Protein AF-A0A9N8DSN4-F1 (afdb_monomer_lite)

Foldseek 3Di:
DVVVVVVVLVVVVVVLVCLLCCVDDPSNVSNNPDDDDSVVSVVVVVVCVVPDDLQCVPDPCSCVDPSQVVDDPVSRPDDPDPPVPPPDPPDPFLAAPLQAGLCLVVVDPCVLAADPDVVVLVLQLVQKDFDPPQDWDQAQAQRHTARIARPSNRGGWFSAFDCVTAPSHDTRSVLRRHLLNQSQGLNNCVRRVHDSVPHDHDDPVSSVRSNVSSVVSVVVVVVVVVVVVVPDDDDDDDDDDDDDDDDDDDDDD

Secondary structure (DSSP, 8-state):
-HHHHHHHHHHHHHHHHHHHTT-STT-GGG--SSPPPHHHHHHHHHHHHHH--GGG--STTGGGSHHHHTS-GGGS-----------S-S----B-TT--BHHHHHHS-GGGT--SSHHHHHHHHHTEEEPGGG--EE-TTT-SEESEEETTTTEE--SS--TTSTTSSS-HHHHHH-GGGTTTSGGGHHHH---GGG--PPPHHHHHHHHHHHHHHHHHHHHHHHHHTTS------------------PPP-

Radius of gyration: 28.46 Å; chains: 1; bounding box: 72×43×96 Å

Structure (mmCIF, N/CA/C/O backbone):
data_AF-A0A9N8DSN4-F1
#
_entry.id   AF-A0A9N8DSN4-F1
#
loop_
_atom_site.group_PDB
_atom_site.id
_atom_site.type_symbol
_atom_site.label_atom_id
_atom_site.label_alt_id
_atom_site.label_comp_id
_atom_site.label_asym_id
_atom_site.label_entity_id
_atom_site.label_seq_id
_atom_site.pdbx_PDB_ins_code
_atom_site.Cartn_x
_atom_site.Cartn_y
_atom_site.Cartn_z
_atom_site.occupancy
_atom_site.B_iso_or_equiv
_atom_site.auth_seq_id
_atom_site.auth_comp_id
_atom_site.auth_asym_id
_atom_site.auth_atom_id
_atom_site.pdbx_PDB_model_num
ATOM 1 N N . MET A 1 1 ? 32.589 19.263 -23.259 1.00 60.81 1 MET A N 1
ATOM 2 C CA . MET A 1 1 ? 31.923 18.108 -22.601 1.00 60.81 1 MET A CA 1
ATOM 3 C C . MET A 1 1 ? 30.742 17.507 -23.375 1.00 60.81 1 MET A C 1
ATOM 5 O O . MET A 1 1 ? 30.475 16.330 -23.177 1.00 60.81 1 MET A O 1
ATOM 9 N N . LEU A 1 2 ? 30.029 18.244 -24.239 1.00 80.19 2 LEU A N 1
ATOM 10 C CA . LEU A 1 2 ? 28.855 17.706 -24.955 1.00 80.19 2 LEU A CA 1
ATOM 11 C C . LEU A 1 2 ? 29.209 16.704 -26.070 1.00 80.19 2 LEU A C 1
ATOM 13 O O . LEU A 1 2 ? 28.515 15.708 -26.233 1.00 80.19 2 LEU A O 1
ATOM 17 N N . HIS A 1 3 ? 30.324 16.923 -26.773 1.00 86.81 3 HIS A N 1
ATOM 18 C CA . HIS A 1 3 ? 30.756 16.070 -27.885 1.00 86.81 3 HIS A CA 1
ATOM 19 C C . HIS A 1 3 ? 31.060 14.622 -27.456 1.00 86.81 3 HIS A C 1
ATOM 21 O O . HIS A 1 3 ? 30.507 13.683 -28.015 1.00 86.81 3 HIS A O 1
ATOM 27 N N . ALA A 1 4 ? 31.845 14.435 -26.389 1.00 89.88 4 ALA A N 1
ATOM 28 C CA . ALA A 1 4 ? 32.162 13.104 -25.865 1.00 89.88 4 ALA A CA 1
ATOM 29 C C . ALA A 1 4 ? 30.916 12.341 -25.376 1.00 89.88 4 ALA A C 1
ATOM 31 O O . ALA A 1 4 ? 30.809 11.135 -25.574 1.00 89.88 4 ALA A O 1
ATOM 32 N N . LYS A 1 5 ? 29.942 13.045 -24.779 1.00 86.50 5 LYS A N 1
ATOM 33 C CA . LYS A 1 5 ? 28.670 12.441 -24.357 1.00 86.50 5 LYS A CA 1
ATOM 34 C C . LYS A 1 5 ? 27.837 11.982 -25.554 1.00 86.50 5 LYS A C 1
ATOM 36 O O . LYS A 1 5 ? 27.256 10.907 -25.495 1.00 86.50 5 LYS A O 1
ATOM 41 N N . ALA A 1 6 ? 27.797 12.770 -26.629 1.00 88.94 6 ALA A N 1
ATOM 42 C CA . ALA A 1 6 ? 27.115 12.375 -27.858 1.00 88.94 6 ALA A CA 1
ATOM 43 C C . ALA A 1 6 ? 27.750 11.114 -28.464 1.00 88.94 6 ALA A C 1
ATOM 45 O O . ALA A 1 6 ? 27.030 10.166 -28.763 1.00 88.94 6 ALA A O 1
ATOM 46 N N . MET A 1 7 ? 29.085 11.062 -28.539 1.00 92.31 7 MET A N 1
ATOM 47 C CA . MET A 1 7 ? 29.807 9.875 -29.011 1.00 92.31 7 MET A CA 1
ATOM 48 C C . MET A 1 7 ? 29.517 8.636 -28.160 1.00 92.31 7 MET A C 1
ATOM 50 O O . MET A 1 7 ? 29.227 7.578 -28.706 1.00 92.31 7 MET A O 1
ATOM 54 N N . ALA A 1 8 ? 29.518 8.769 -26.831 1.00 92.94 8 ALA A N 1
ATOM 55 C CA . ALA A 1 8 ? 29.215 7.657 -25.933 1.00 92.94 8 ALA A CA 1
ATOM 56 C C . ALA A 1 8 ? 27.799 7.093 -26.142 1.00 92.94 8 ALA A C 1
ATOM 58 O O . ALA A 1 8 ? 27.610 5.882 -26.089 1.00 92.94 8 ALA A O 1
ATOM 59 N N . VAL A 1 9 ? 26.806 7.952 -26.403 1.00 92.44 9 VAL A N 1
ATOM 60 C CA . VAL A 1 9 ? 25.422 7.515 -26.659 1.00 92.44 9 VAL A CA 1
ATOM 61 C C . VAL A 1 9 ? 25.304 6.765 -27.988 1.00 92.44 9 VAL A C 1
ATOM 63 O O . VAL A 1 9 ? 24.556 5.794 -28.055 1.00 92.44 9 VAL A O 1
ATOM 66 N N . VAL A 1 10 ? 26.038 7.188 -29.022 1.00 93.94 10 VAL A N 1
ATOM 67 C CA . VAL A 1 10 ? 26.072 6.488 -30.318 1.00 93.94 10 VAL A CA 1
ATOM 68 C C . VAL A 1 10 ? 26.711 5.109 -30.159 1.00 93.94 10 VAL A C 1
ATOM 70 O O . VAL A 1 10 ? 26.071 4.113 -30.473 1.00 93.94 10 VAL A O 1
ATOM 73 N N . VAL A 1 11 ? 27.897 5.035 -29.547 1.00 95.06 11 VAL A N 1
ATOM 74 C CA . VAL A 1 11 ? 28.593 3.758 -29.300 1.00 95.06 11 VAL A CA 1
ATOM 75 C C . VAL A 1 11 ? 27.746 2.811 -28.442 1.00 95.06 11 VAL A C 1
ATOM 77 O O . VAL A 1 11 ? 27.685 1.615 -28.706 1.00 95.06 11 VAL A O 1
ATOM 80 N N . ALA A 1 12 ? 27.045 3.330 -27.430 1.00 93.31 12 ALA A N 1
ATOM 81 C CA . ALA A 1 12 ? 26.150 2.518 -26.609 1.00 93.31 12 ALA A CA 1
ATOM 82 C C . ALA A 1 12 ? 24.974 1.930 -27.409 1.00 93.31 12 ALA A C 1
ATOM 84 O O . ALA A 1 12 ? 24.510 0.836 -27.087 1.00 93.31 12 ALA A O 1
ATOM 85 N N . TYR A 1 13 ? 24.489 2.637 -28.434 1.00 94.56 13 TYR A N 1
ATOM 86 C CA . TYR A 1 13 ? 23.444 2.119 -29.313 1.00 94.56 13 TYR A CA 1
ATOM 87 C C . TYR A 1 13 ? 23.968 1.021 -30.243 1.00 94.56 13 TYR A C 1
ATOM 89 O O . TYR A 1 13 ? 23.287 0.014 -30.419 1.00 94.56 13 TYR A O 1
ATOM 97 N N . ASP A 1 14 ? 25.186 1.167 -30.765 1.00 92.75 14 ASP A N 1
ATOM 98 C CA . ASP A 1 14 ? 25.812 0.137 -31.601 1.00 92.75 14 ASP A CA 1
ATOM 99 C C . ASP A 1 14 ? 26.021 -1.164 -30.808 1.00 92.75 14 ASP A C 1
ATOM 101 O O . ASP A 1 14 ? 25.593 -2.232 -31.245 1.00 92.75 14 ASP A O 1
ATOM 105 N N . ILE A 1 15 ? 26.533 -1.069 -29.572 1.00 90.06 15 ILE A N 1
ATOM 106 C CA . ILE A 1 15 ? 26.652 -2.220 -28.653 1.00 90.06 15 ILE A CA 1
ATOM 107 C C . ILE A 1 15 ? 25.279 -2.856 -28.383 1.00 90.06 15 ILE A C 1
ATOM 109 O O . ILE A 1 15 ? 25.150 -4.079 -28.310 1.00 90.06 15 ILE A O 1
ATOM 113 N N . TYR A 1 16 ? 24.232 -2.039 -28.230 1.00 90.19 16 TYR A N 1
ATOM 114 C CA . TYR A 1 16 ? 22.867 -2.530 -28.044 1.00 90.19 16 TYR A CA 1
ATOM 115 C C . TYR A 1 16 ? 22.371 -3.332 -29.257 1.00 90.19 16 TYR A C 1
ATOM 117 O O . TYR A 1 16 ? 21.747 -4.378 -29.068 1.00 90.19 16 TYR A O 1
ATOM 125 N N . LEU A 1 17 ? 22.654 -2.887 -30.484 1.00 90.25 17 LEU A N 1
ATOM 126 C CA . LEU A 1 17 ? 22.291 -3.624 -31.696 1.00 90.25 17 LEU A CA 1
ATOM 127 C C . LEU A 1 17 ? 23.035 -4.959 -31.783 1.00 90.25 17 LEU A C 1
ATOM 129 O O . LEU A 1 17 ? 22.395 -5.992 -31.980 1.00 90.25 17 LEU A O 1
ATOM 133 N N . GLU A 1 18 ? 24.344 -4.967 -31.529 1.00 87.44 18 GLU A N 1
ATOM 134 C CA . GLU A 1 18 ? 25.141 -6.202 -31.499 1.00 87.44 18 GLU A CA 1
ATOM 135 C C . GLU A 1 18 ? 24.620 -7.203 -30.453 1.00 87.44 18 GLU A C 1
ATOM 137 O O . GLU A 1 18 ? 24.591 -8.417 -30.692 1.00 87.44 18 GLU A O 1
ATOM 142 N N . ALA A 1 19 ? 24.165 -6.702 -29.298 1.00 85.00 19 ALA A N 1
ATOM 143 C CA . ALA A 1 19 ? 23.554 -7.527 -28.260 1.00 85.00 19 ALA A CA 1
ATOM 144 C C . ALA A 1 19 ? 22.218 -8.124 -28.728 1.00 85.00 19 ALA A C 1
ATOM 146 O O . ALA A 1 19 ? 21.963 -9.308 -28.507 1.00 85.00 19 ALA A O 1
ATOM 147 N N . CYS A 1 20 ? 21.387 -7.336 -29.422 1.00 84.69 20 CYS A N 1
ATOM 148 C CA . CYS A 1 20 ? 20.112 -7.803 -29.974 1.00 84.69 20 CYS A CA 1
ATOM 149 C C . CYS A 1 20 ? 20.299 -8.892 -31.037 1.00 84.69 20 CYS A C 1
ATOM 151 O O . CYS A 1 20 ? 19.468 -9.795 -31.137 1.00 84.69 20 CYS A O 1
ATOM 153 N N . GLU A 1 21 ? 21.387 -8.823 -31.804 1.00 82.25 21 GLU A N 1
ATOM 154 C CA . GLU A 1 21 ? 21.755 -9.818 -32.815 1.00 82.25 21 GLU A CA 1
ATOM 155 C C . GLU A 1 21 ? 22.273 -11.132 -32.204 1.00 82.25 21 GLU A C 1
ATOM 157 O O . GLU A 1 21 ? 22.380 -12.138 -32.906 1.00 82.25 21 GLU A O 1
ATOM 162 N N . GLY A 1 22 ? 22.568 -11.152 -30.897 1.00 71.81 22 GLY A N 1
ATOM 163 C CA . GLY A 1 22 ? 23.076 -12.330 -30.189 1.00 71.81 22 GLY A CA 1
ATOM 164 C C . GLY A 1 22 ? 24.546 -12.641 -30.484 1.00 71.81 22 GLY A C 1
ATOM 165 O O . GLY A 1 22 ? 24.991 -13.764 -30.257 1.00 71.81 22 GLY A O 1
ATOM 166 N N . LYS A 1 23 ? 25.305 -11.665 -31.000 1.00 69.19 23 LYS A N 1
ATOM 167 C CA . LYS A 1 23 ? 26.724 -11.830 -31.360 1.00 69.19 23 LYS A CA 1
ATOM 168 C C . LYS A 1 23 ? 27.677 -11.652 -30.171 1.00 69.19 23 LYS A C 1
ATOM 170 O O . LYS A 1 23 ? 28.849 -12.007 -30.275 1.00 69.19 23 LYS A O 1
ATOM 175 N N . LEU A 1 24 ? 27.192 -11.137 -29.037 1.00 70.31 24 LEU A N 1
ATOM 176 C CA . LEU A 1 24 ? 27.993 -10.967 -27.823 1.00 70.31 24 LEU A CA 1
ATOM 177 C C . LEU A 1 24 ? 28.071 -12.254 -26.991 1.00 70.31 24 LEU A C 1
ATOM 179 O O . LEU A 1 24 ? 27.073 -12.780 -26.490 1.00 70.31 24 LEU A O 1
ATOM 183 N N . GLN A 1 25 ? 29.301 -12.729 -26.796 1.00 63.66 25 GLN A N 1
ATOM 184 C CA . GLN A 1 25 ? 29.616 -13.900 -25.984 1.00 63.66 25 GLN A CA 1
ATOM 185 C C . GLN A 1 25 ? 29.188 -13.667 -24.522 1.00 63.66 25 GLN A C 1
ATOM 187 O O . GLN A 1 25 ? 29.612 -12.706 -23.887 1.00 63.66 25 GLN A O 1
ATOM 192 N N . GLY A 1 26 ? 28.323 -14.537 -23.990 1.00 65.31 26 GLY A N 1
ATOM 193 C CA . GLY A 1 26 ? 27.771 -14.417 -22.630 1.00 65.31 26 GLY A CA 1
ATOM 194 C C . GLY A 1 26 ? 26.452 -13.636 -22.513 1.00 65.31 26 GLY A C 1
ATOM 195 O O . GLY A 1 26 ? 25.912 -13.555 -21.415 1.00 65.31 26 GLY A O 1
ATOM 196 N N . LEU A 1 27 ? 25.912 -13.112 -23.622 1.00 63.28 27 LEU A N 1
ATOM 197 C CA . LEU A 1 27 ? 24.624 -12.395 -23.701 1.00 63.28 27 LEU A CA 1
ATOM 198 C C . LEU A 1 27 ? 23.641 -13.068 -24.681 1.00 63.28 27 LEU A C 1
ATOM 200 O O . LEU A 1 27 ? 22.737 -12.421 -25.204 1.00 63.28 27 LEU A O 1
ATOM 204 N N . ALA A 1 28 ? 23.801 -14.372 -24.932 1.00 58.00 28 ALA A N 1
ATOM 205 C CA . ALA A 1 28 ? 22.991 -15.127 -25.897 1.00 58.00 28 ALA A CA 1
ATOM 206 C C . ALA A 1 28 ? 21.472 -15.046 -25.621 1.00 58.00 28 ALA A C 1
ATOM 208 O O . ALA A 1 28 ? 20.675 -15.046 -26.558 1.00 58.00 28 ALA A O 1
ATOM 209 N N . ASP A 1 29 ? 21.085 -14.891 -24.351 1.00 61.31 29 ASP A N 1
ATOM 210 C CA . ASP A 1 29 ? 19.690 -14.768 -23.908 1.00 61.31 29 ASP A CA 1
ATOM 211 C C . ASP A 1 29 ? 19.080 -13.376 -24.181 1.00 61.31 29 ASP A C 1
ATOM 213 O O . ASP A 1 29 ? 17.877 -13.178 -24.029 1.00 61.31 29 ASP A O 1
ATOM 217 N N . CYS A 1 30 ? 19.884 -12.390 -24.598 1.00 60.56 30 CYS A N 1
ATOM 218 C CA . CYS A 1 30 ? 19.440 -11.020 -24.882 1.00 60.56 30 CYS A CA 1
ATOM 219 C C . CYS A 1 30 ? 19.030 -10.795 -26.344 1.00 60.56 30 CYS A C 1
ATOM 221 O O . CYS A 1 30 ? 18.874 -9.647 -26.771 1.00 60.56 30 CYS A O 1
ATOM 223 N N . ARG A 1 31 ? 18.837 -11.871 -27.116 1.00 70.19 31 ARG A N 1
ATOM 224 C CA . ARG A 1 31 ? 18.422 -11.776 -28.516 1.00 70.19 31 ARG A CA 1
ATOM 225 C C . ARG A 1 31 ? 17.019 -11.174 -28.608 1.00 70.19 31 ARG A C 1
ATOM 227 O O . ARG A 1 31 ? 16.034 -11.787 -28.201 1.00 70.19 31 ARG A O 1
ATOM 234 N N . LEU A 1 32 ? 16.919 -9.970 -29.163 1.00 73.50 32 LEU A N 1
ATOM 235 C CA . LEU A 1 32 ? 15.650 -9.271 -29.351 1.00 73.50 32 LEU A CA 1
ATOM 236 C C . LEU A 1 32 ? 15.266 -9.313 -30.828 1.00 73.50 32 LEU A C 1
ATOM 238 O O . LEU A 1 32 ? 15.968 -8.773 -31.675 1.00 73.50 32 LEU A O 1
ATOM 242 N N . ASN A 1 33 ? 14.103 -9.896 -31.134 1.00 71.69 33 ASN A N 1
ATOM 243 C CA . ASN A 1 33 ? 13.613 -10.023 -32.515 1.00 71.69 33 ASN A CA 1
ATOM 244 C C . ASN A 1 33 ? 13.335 -8.666 -33.189 1.00 71.69 33 ASN A C 1
ATOM 246 O O . ASN A 1 33 ? 13.309 -8.578 -34.413 1.00 71.69 33 ASN A O 1
ATOM 250 N N . LYS A 1 34 ? 13.097 -7.609 -32.403 1.00 84.94 34 LYS A N 1
ATOM 251 C CA . LYS A 1 34 ? 12.830 -6.258 -32.905 1.00 84.94 34 LYS A CA 1
ATOM 252 C C . LYS A 1 34 ? 13.565 -5.218 -32.049 1.00 84.94 34 LYS A C 1
ATOM 254 O O . LYS A 1 34 ? 13.021 -4.805 -31.019 1.00 84.94 34 LYS A O 1
ATOM 259 N N . PRO A 1 35 ? 14.785 -4.802 -32.433 1.00 87.38 35 PRO A N 1
ATOM 260 C CA . PRO A 1 35 ? 15.504 -3.755 -31.719 1.00 87.38 35 PRO A CA 1
ATOM 261 C C . PRO A 1 35 ? 14.751 -2.424 -31.807 1.00 87.38 35 PRO A C 1
ATOM 263 O O . PRO A 1 35 ? 14.036 -2.140 -32.773 1.00 87.38 35 PRO A O 1
ATOM 266 N N . VAL A 1 36 ? 14.892 -1.591 -30.778 1.00 90.88 36 VAL A N 1
ATOM 267 C CA . VAL A 1 36 ? 14.282 -0.258 -30.778 1.00 90.88 36 VAL A CA 1
ATOM 268 C C . VAL A 1 36 ? 15.099 0.717 -31.631 1.00 90.88 36 VAL A C 1
ATOM 270 O O . VAL A 1 36 ? 16.319 0.607 -31.734 1.00 90.88 36 VAL A O 1
ATOM 273 N N . SER A 1 37 ? 14.433 1.720 -32.209 1.00 94.19 37 SER A N 1
ATOM 274 C CA . SER A 1 37 ? 15.105 2.820 -32.919 1.00 94.19 37 SER A CA 1
ATOM 275 C C . SER A 1 37 ? 16.018 3.628 -31.988 1.00 94.19 37 SER A C 1
ATOM 277 O O . SER A 1 37 ? 15.701 3.758 -30.802 1.00 94.19 37 SER A O 1
ATOM 279 N N . PHE A 1 38 ? 17.039 4.286 -32.540 1.00 93.88 38 PHE A N 1
ATOM 280 C CA . PHE A 1 38 ? 17.962 5.160 -31.804 1.00 93.88 38 PHE A CA 1
ATOM 281 C C . PHE A 1 38 ? 17.263 6.185 -30.892 1.00 93.88 38 PHE A C 1
ATOM 283 O O . PHE A 1 38 ? 17.621 6.330 -29.725 1.00 93.88 38 PHE A O 1
ATOM 290 N N . TYR A 1 39 ? 16.216 6.860 -31.378 1.00 93.31 39 TYR A N 1
ATOM 291 C CA . TYR A 1 39 ? 15.477 7.851 -30.584 1.00 93.31 39 TYR A CA 1
ATOM 292 C C . TYR A 1 39 ? 14.814 7.229 -29.350 1.00 93.31 39 TYR A C 1
ATOM 294 O O . TYR A 1 39 ? 14.948 7.741 -28.240 1.00 93.31 39 TYR A O 1
ATOM 302 N N . ARG A 1 40 ? 14.168 6.070 -29.523 1.00 92.88 40 ARG A N 1
ATOM 303 C CA . ARG A 1 40 ? 13.553 5.319 -28.418 1.00 92.88 40 ARG A CA 1
ATOM 304 C C . ARG A 1 40 ? 14.579 4.726 -27.463 1.00 92.88 40 ARG A C 1
ATOM 306 O O . ARG A 1 40 ? 14.334 4.710 -26.260 1.00 92.88 40 ARG A O 1
ATOM 313 N N . PHE A 1 41 ? 15.722 4.272 -27.969 1.00 94.62 41 PHE A N 1
ATOM 314 C CA . PHE A 1 41 ? 16.845 3.868 -27.129 1.00 94.62 41 PHE A CA 1
ATOM 315 C C . PHE A 1 41 ? 17.308 5.033 -26.251 1.00 94.62 41 PHE A C 1
ATOM 317 O O . PHE A 1 41 ? 17.394 4.891 -25.034 1.00 94.62 41 PHE A O 1
ATOM 324 N N . ARG A 1 42 ? 17.519 6.210 -26.849 1.00 94.25 42 ARG A N 1
ATOM 325 C CA . ARG A 1 42 ? 17.968 7.409 -26.138 1.00 94.25 42 ARG A CA 1
ATOM 326 C C . ARG A 1 42 ? 16.977 7.863 -25.065 1.00 94.25 42 ARG A C 1
ATOM 328 O O . ARG A 1 42 ? 17.410 8.221 -23.975 1.00 94.25 42 ARG A O 1
ATOM 335 N N . GLU A 1 43 ? 15.674 7.837 -25.339 1.00 93.19 43 GLU A N 1
ATOM 336 C CA . GLU A 1 43 ? 14.640 8.147 -24.337 1.00 93.19 43 GLU A CA 1
ATOM 337 C C . GLU A 1 43 ? 14.676 7.171 -23.154 1.00 93.19 43 GLU A C 1
ATOM 339 O O . GLU A 1 43 ? 14.676 7.594 -21.996 1.00 93.19 43 GLU A O 1
ATOM 344 N N . LYS A 1 44 ? 14.753 5.863 -23.435 1.00 91.69 44 LYS A N 1
ATOM 345 C CA . LYS A 1 44 ? 14.852 4.827 -22.397 1.00 91.69 44 LYS A CA 1
ATOM 346 C C . LYS A 1 44 ? 16.127 4.976 -21.571 1.00 91.69 44 LYS A C 1
ATOM 348 O O . LYS A 1 44 ? 16.064 4.913 -20.347 1.00 91.69 44 LYS A O 1
ATOM 353 N N . LEU A 1 45 ? 17.256 5.234 -22.231 1.00 90.88 45 LEU A N 1
ATOM 354 C CA . LEU A 1 45 ? 18.536 5.487 -21.580 1.00 90.88 45 LEU A CA 1
ATOM 355 C C . LEU A 1 45 ? 18.462 6.728 -20.683 1.00 90.88 45 LEU A C 1
ATOM 357 O O . LEU A 1 45 ? 18.904 6.678 -19.542 1.00 90.88 45 LEU A O 1
ATOM 361 N N . ALA A 1 46 ? 17.859 7.822 -21.157 1.00 91.12 46 ALA A N 1
ATOM 362 C CA . ALA A 1 46 ? 17.690 9.035 -20.362 1.00 91.12 46 ALA A CA 1
ATOM 363 C C . ALA A 1 46 ? 16.848 8.778 -19.105 1.00 91.12 46 ALA A C 1
ATOM 365 O O . ALA A 1 46 ? 17.249 9.176 -18.012 1.00 91.12 46 ALA A O 1
ATOM 366 N N . LYS A 1 47 ? 15.728 8.053 -19.238 1.00 91.44 47 LYS A N 1
ATOM 367 C CA . LYS A 1 47 ? 14.903 7.646 -18.093 1.00 91.44 47 LYS A CA 1
ATOM 368 C C . LYS A 1 47 ? 15.704 6.797 -17.103 1.00 91.44 47 LYS A C 1
ATOM 370 O O . LYS A 1 47 ? 15.724 7.103 -15.914 1.00 91.44 47 LYS A O 1
ATOM 375 N N . GLN A 1 48 ? 16.424 5.791 -17.600 1.00 89.44 48 GLN A N 1
ATOM 376 C CA . GLN A 1 48 ? 17.274 4.944 -16.768 1.00 89.44 48 GLN A CA 1
ATOM 377 C C . GLN A 1 48 ? 18.340 5.766 -16.036 1.00 89.44 48 GLN A C 1
ATOM 379 O O . GLN A 1 48 ? 18.542 5.555 -14.850 1.00 89.44 48 GLN A O 1
ATOM 384 N N . MET A 1 49 ? 18.990 6.725 -16.697 1.00 88.12 49 MET A N 1
ATOM 385 C CA . MET A 1 49 ? 20.015 7.570 -16.074 1.00 88.12 49 MET A CA 1
ATOM 386 C C . MET A 1 49 ? 19.464 8.512 -14.993 1.00 88.12 49 MET A C 1
ATOM 388 O O . MET A 1 49 ? 20.212 8.868 -14.087 1.00 88.12 49 MET A O 1
ATOM 392 N N . LEU A 1 50 ? 18.192 8.914 -15.074 1.00 89.69 50 LEU A N 1
ATOM 393 C CA . LEU A 1 50 ? 17.534 9.729 -14.043 1.00 89.69 50 LEU A CA 1
ATOM 394 C C . LEU A 1 50 ? 17.137 8.902 -12.814 1.00 89.69 50 LEU A C 1
ATOM 396 O O . LEU A 1 50 ? 17.220 9.387 -11.690 1.00 89.69 50 LEU A O 1
ATOM 400 N N . GLU A 1 51 ? 16.707 7.660 -13.029 1.00 87.56 51 GLU A N 1
ATOM 401 C CA . GLU A 1 51 ? 16.261 6.753 -11.964 1.00 87.56 51 GLU A CA 1
ATOM 402 C C . GLU A 1 51 ? 17.413 5.944 -11.345 1.00 87.56 51 GLU A C 1
ATOM 404 O O . GLU A 1 51 ? 17.281 5.377 -10.257 1.00 87.56 51 GLU A O 1
ATOM 409 N N . TYR A 1 52 ? 18.544 5.845 -12.044 1.00 89.44 52 TYR A N 1
ATOM 410 C CA . TYR A 1 52 ? 19.661 5.008 -11.642 1.00 89.44 52 TYR A CA 1
ATOM 411 C C . TYR A 1 52 ? 20.387 5.570 -10.416 1.00 89.44 52 TYR A C 1
ATOM 413 O O . TYR A 1 52 ? 20.909 6.682 -10.420 1.00 89.44 52 TYR A O 1
ATOM 421 N N . ALA A 1 53 ? 20.495 4.735 -9.382 1.00 87.62 53 ALA A N 1
ATOM 422 C CA . ALA A 1 53 ? 21.349 4.977 -8.230 1.00 87.62 53 ALA A CA 1
ATOM 423 C C . ALA A 1 53 ? 22.218 3.732 -7.955 1.00 87.62 53 ALA A C 1
ATOM 425 O O . ALA A 1 53 ? 21.662 2.678 -7.617 1.00 87.62 53 ALA A O 1
ATOM 426 N N . PRO A 1 54 ? 23.564 3.844 -7.997 1.00 85.94 54 PRO A N 1
ATOM 427 C CA . PRO A 1 54 ? 24.480 2.720 -7.756 1.00 85.94 54 PRO A CA 1
ATOM 428 C C . PRO A 1 54 ? 24.271 2.026 -6.404 1.00 85.94 54 PRO A C 1
ATOM 430 O O . PRO A 1 54 ? 24.510 0.832 -6.254 1.00 85.94 54 PRO A O 1
ATOM 433 N N . ARG A 1 55 ? 23.742 2.759 -5.414 1.00 82.88 55 ARG A N 1
ATOM 434 C CA . ARG A 1 55 ? 23.418 2.255 -4.067 1.00 82.88 55 ARG A CA 1
ATOM 435 C C . ARG A 1 55 ? 22.409 1.102 -4.062 1.00 82.88 55 ARG A C 1
ATOM 437 O O . ARG A 1 55 ? 22.260 0.427 -3.043 1.00 82.88 55 ARG A O 1
ATOM 444 N N . HIS A 1 56 ? 21.663 0.920 -5.150 1.00 83.38 56 HIS A N 1
ATOM 445 C CA . HIS A 1 56 ? 20.716 -0.181 -5.306 1.00 83.38 56 HIS A CA 1
ATOM 446 C C . HIS A 1 56 ? 21.357 -1.452 -5.879 1.00 83.38 56 HIS A C 1
ATOM 448 O O . HIS A 1 56 ? 20.696 -2.486 -5.876 1.00 83.38 56 HIS A O 1
ATOM 454 N N . CYS A 1 57 ? 22.620 -1.383 -6.315 1.00 79.94 57 CYS A N 1
ATOM 455 C CA . CYS A 1 57 ? 23.428 -2.493 -6.820 1.00 79.94 57 CYS A CA 1
ATOM 456 C C . CYS A 1 57 ? 22.777 -3.296 -7.965 1.00 79.94 57 CYS A C 1
ATOM 458 O O . CYS A 1 57 ? 22.961 -4.507 -8.049 1.00 79.94 57 CYS A O 1
ATOM 460 N N . ARG A 1 58 ? 21.947 -2.678 -8.810 1.00 80.56 58 ARG A N 1
ATOM 461 C CA . ARG A 1 58 ? 21.105 -3.416 -9.772 1.00 80.56 58 ARG A CA 1
ATOM 462 C C . ARG A 1 58 ? 21.881 -3.926 -10.987 1.00 80.56 58 ARG A C 1
ATOM 464 O O . ARG A 1 58 ? 21.451 -4.906 -11.587 1.00 80.56 58 ARG A O 1
ATOM 471 N N . TYR A 1 59 ? 22.991 -3.283 -11.336 1.00 81.69 59 TYR A N 1
ATOM 472 C CA . TYR A 1 59 ? 23.815 -3.634 -12.487 1.00 81.69 59 TYR A CA 1
ATOM 473 C C . TYR A 1 59 ? 25.196 -4.136 -12.053 1.00 81.69 59 TYR A C 1
ATOM 475 O O . TYR A 1 59 ? 25.653 -3.912 -10.930 1.00 81.69 59 TYR A O 1
ATOM 483 N N . LEU A 1 60 ? 25.853 -4.874 -12.948 1.00 80.31 60 LEU A N 1
ATOM 484 C CA . LEU A 1 60 ? 27.183 -5.422 -12.700 1.00 80.31 60 LEU A CA 1
ATOM 485 C C . LEU A 1 60 ? 28.198 -4.291 -12.499 1.00 80.31 60 LEU A C 1
ATOM 487 O O . LEU A 1 60 ? 28.314 -3.399 -13.337 1.00 80.31 60 LEU A O 1
ATOM 491 N N . GLY A 1 61 ? 28.969 -4.363 -11.413 1.00 83.38 61 GLY A N 1
ATOM 492 C CA . GLY A 1 61 ? 29.994 -3.373 -11.089 1.00 83.38 61 GLY A CA 1
ATOM 493 C C . GLY A 1 61 ? 29.502 -2.232 -10.197 1.00 83.38 61 GLY A C 1
ATOM 494 O O . GLY A 1 61 ? 30.337 -1.523 -9.625 1.00 83.38 61 GLY A O 1
ATOM 495 N N . ASP A 1 62 ? 28.190 -2.099 -9.978 1.00 87.81 62 ASP A N 1
ATOM 496 C CA . ASP A 1 62 ? 27.610 -1.133 -9.036 1.00 87.81 62 ASP A CA 1
ATOM 497 C C . ASP A 1 62 ? 28.162 -1.332 -7.616 1.00 87.81 62 ASP A C 1
ATOM 499 O O . ASP A 1 62 ? 28.361 -0.368 -6.868 1.00 87.81 62 ASP A O 1
ATOM 503 N N . GLU A 1 63 ? 28.474 -2.581 -7.242 1.00 82.31 63 GLU A N 1
ATOM 504 C CA . GLU A 1 63 ? 29.049 -2.915 -5.938 1.00 82.31 63 GLU A CA 1
ATOM 505 C C . GLU A 1 63 ? 30.440 -2.305 -5.716 1.00 82.31 63 GLU A C 1
ATOM 507 O O . GLU A 1 63 ? 30.866 -2.124 -4.570 1.00 82.31 63 GLU A O 1
ATOM 512 N N . LYS A 1 64 ? 31.134 -1.961 -6.807 1.00 86.19 64 LYS A N 1
ATOM 513 C CA . LYS A 1 64 ? 32.471 -1.357 -6.800 1.00 86.19 64 LYS A CA 1
ATOM 514 C C . LYS A 1 64 ? 32.425 0.166 -6.910 1.00 86.19 64 LYS A C 1
ATOM 516 O O . LYS A 1 64 ? 33.445 0.817 -6.693 1.00 86.19 64 LYS A O 1
ATOM 521 N N . MET A 1 65 ? 31.265 0.758 -7.203 1.00 89.06 65 MET A N 1
ATOM 522 C CA . MET A 1 65 ? 31.141 2.210 -7.319 1.00 89.06 65 MET A CA 1
ATOM 523 C C . MET A 1 65 ? 31.342 2.907 -5.971 1.00 89.06 65 MET A C 1
ATOM 525 O O . MET A 1 65 ? 30.979 2.394 -4.908 1.00 89.06 65 MET A O 1
ATOM 529 N N . ARG A 1 66 ? 31.915 4.117 -6.006 1.00 87.94 66 ARG A N 1
ATOM 530 C CA . ARG A 1 66 ? 32.233 4.906 -4.803 1.00 87.94 66 ARG A CA 1
ATOM 531 C C . ARG A 1 66 ? 31.002 5.191 -3.940 1.00 87.94 66 ARG A C 1
ATOM 533 O O . ARG A 1 66 ? 31.080 5.113 -2.716 1.00 87.94 66 ARG A O 1
ATOM 540 N N . ASP A 1 67 ? 29.859 5.453 -4.565 1.00 84.19 67 ASP A N 1
ATOM 541 C CA . ASP A 1 67 ? 28.595 5.709 -3.862 1.00 84.19 67 ASP A CA 1
ATOM 542 C C . ASP A 1 67 ? 28.096 4.503 -3.061 1.00 84.19 67 ASP A C 1
ATOM 544 O O . ASP A 1 67 ? 27.416 4.670 -2.049 1.00 84.19 67 ASP A O 1
ATOM 548 N N . THR A 1 68 ? 28.471 3.295 -3.478 1.00 83.62 68 THR A N 1
ATOM 549 C CA . THR A 1 68 ? 28.147 2.043 -2.791 1.00 83.62 68 THR A CA 1
ATOM 550 C C . THR A 1 68 ? 29.211 1.708 -1.747 1.00 83.62 68 THR A C 1
ATOM 552 O O . THR A 1 68 ? 28.894 1.387 -0.599 1.00 83.62 68 THR A O 1
ATOM 555 N N . THR A 1 69 ? 30.492 1.832 -2.104 1.00 84.75 69 THR A N 1
ATOM 556 C CA . THR A 1 69 ? 31.629 1.456 -1.246 1.00 84.75 69 THR A CA 1
ATOM 557 C C . THR A 1 69 ? 31.919 2.446 -0.117 1.00 84.75 69 THR A C 1
ATOM 559 O O . THR A 1 69 ? 32.528 2.055 0.878 1.00 84.75 69 THR A O 1
ATOM 562 N N . SER A 1 70 ? 31.445 3.689 -0.208 1.00 82.94 70 SER A N 1
ATOM 563 C CA . SER A 1 70 ? 31.529 4.679 0.878 1.00 82.94 70 SER A CA 1
ATOM 564 C C . SER A 1 70 ? 30.518 4.440 2.007 1.00 82.94 70 SER A C 1
ATOM 566 O O . SER A 1 70 ? 30.688 4.965 3.105 1.00 82.94 70 SER A O 1
ATOM 568 N N . THR A 1 71 ? 29.488 3.612 1.790 1.00 76.81 71 THR A N 1
ATOM 569 C CA . THR A 1 71 ? 28.517 3.271 2.842 1.00 76.81 71 THR A CA 1
ATOM 570 C C . THR A 1 71 ? 29.045 2.162 3.769 1.00 76.81 71 THR A C 1
ATOM 572 O O . THR A 1 71 ? 29.786 1.278 3.316 1.00 76.81 71 THR A O 1
ATOM 575 N N . PRO A 1 72 ? 28.690 2.148 5.070 1.00 76.88 72 PRO A N 1
ATOM 576 C CA . PRO A 1 72 ? 29.088 1.081 5.992 1.00 76.88 72 PRO A CA 1
ATOM 577 C C . PRO A 1 72 ? 28.606 -0.296 5.521 1.00 76.88 72 PRO A C 1
ATOM 579 O O . PRO A 1 72 ? 27.466 -0.431 5.080 1.00 76.88 72 PRO A O 1
ATOM 582 N N . LYS A 1 73 ? 29.437 -1.340 5.664 1.00 69.75 73 LYS A N 1
ATOM 583 C CA . LYS A 1 73 ? 29.142 -2.702 5.162 1.00 69.75 73 LYS A CA 1
ATOM 584 C C . LYS A 1 73 ? 27.790 -3.259 5.633 1.00 69.75 73 LYS A C 1
ATOM 586 O O . LYS A 1 73 ? 27.133 -3.938 4.855 1.00 69.75 73 LYS A O 1
ATOM 591 N N . ALA A 1 74 ? 27.364 -2.937 6.856 1.00 66.88 74 ALA A N 1
ATOM 592 C CA . ALA A 1 74 ? 26.075 -3.359 7.414 1.00 66.88 74 ALA A CA 1
ATOM 593 C C . ALA A 1 74 ? 24.855 -2.716 6.722 1.00 66.88 74 ALA A C 1
ATOM 595 O O . ALA A 1 74 ? 23.771 -3.283 6.741 1.00 66.88 74 ALA A O 1
ATOM 596 N N . LYS A 1 75 ? 25.032 -1.543 6.098 1.00 64.62 75 LYS A N 1
ATOM 597 C CA . LYS A 1 75 ? 23.978 -0.796 5.389 1.00 64.62 75 LYS A CA 1
ATOM 598 C C . LYS A 1 75 ? 24.040 -0.968 3.867 1.00 64.62 75 LYS A C 1
ATOM 600 O O . LYS A 1 75 ? 23.175 -0.454 3.161 1.00 64.62 75 LYS A O 1
ATOM 605 N N . ARG A 1 76 ? 25.043 -1.685 3.343 1.00 69.88 76 ARG A N 1
ATOM 606 C CA . ARG A 1 76 ? 25.127 -2.016 1.916 1.00 69.88 76 ARG A CA 1
ATOM 607 C C . ARG A 1 76 ? 24.053 -3.045 1.590 1.00 69.88 76 ARG A C 1
ATOM 609 O O . ARG A 1 76 ? 24.115 -4.174 2.077 1.00 69.88 76 ARG A O 1
ATOM 616 N N . LYS A 1 77 ? 23.096 -2.683 0.733 1.00 62.47 77 LYS A N 1
ATOM 617 C CA . LYS A 1 77 ? 22.210 -3.667 0.104 1.00 62.47 77 LYS A CA 1
ATOM 618 C C . LYS A 1 77 ? 23.095 -4.583 -0.745 1.00 62.47 77 LYS A C 1
ATOM 620 O O . LYS A 1 77 ? 23.663 -4.147 -1.743 1.00 62.47 77 LYS A O 1
ATOM 625 N N . ARG A 1 78 ? 23.291 -5.829 -0.304 1.00 57.19 78 ARG A N 1
ATOM 626 C CA . ARG A 1 78 ? 23.979 -6.843 -1.107 1.00 57.19 78 ARG A CA 1
ATOM 627 C C . ARG A 1 78 ? 23.068 -7.172 -2.279 1.00 57.19 78 ARG A C 1
ATOM 629 O O . ARG A 1 78 ? 22.031 -7.799 -2.068 1.00 57.19 78 ARG A O 1
ATOM 636 N N . SER A 1 79 ? 23.450 -6.783 -3.489 1.00 49.41 79 SER A N 1
ATOM 637 C CA . SER A 1 79 ? 22.883 -7.464 -4.643 1.00 49.41 79 SER A CA 1
ATOM 638 C C . SER A 1 79 ? 23.362 -8.895 -4.631 1.00 49.41 79 SER A C 1
ATOM 640 O O . SER A 1 79 ? 24.557 -9.177 -4.539 1.00 49.41 79 SER A O 1
ATOM 642 N N . ARG A 1 80 ? 22.393 -9.802 -4.673 1.00 47.84 80 ARG A N 1
ATOM 643 C CA . ARG A 1 80 ? 22.630 -11.183 -5.054 1.00 47.84 80 ARG A CA 1
ATOM 644 C C . ARG A 1 80 ? 23.075 -11.107 -6.512 1.00 47.84 80 ARG A C 1
ATOM 646 O O . ARG A 1 80 ? 22.248 -10.921 -7.396 1.00 47.84 80 ARG A O 1
ATOM 653 N N . SER A 1 81 ? 24.376 -11.210 -6.761 1.00 42.69 81 SER A N 1
ATOM 654 C CA . SER A 1 81 ? 24.834 -11.758 -8.034 1.00 42.69 81 SER A CA 1
ATOM 655 C C . SER A 1 81 ? 24.125 -13.106 -8.252 1.00 42.69 81 SER A C 1
ATOM 657 O O . SER A 1 81 ? 23.737 -13.746 -7.263 1.00 42.69 81 SER A O 1
ATOM 659 N N . PRO A 1 82 ? 23.936 -13.572 -9.500 1.00 38.28 82 PRO A N 1
ATOM 660 C CA . PRO A 1 82 ? 23.453 -14.920 -9.759 1.00 38.28 82 PRO A CA 1
ATOM 661 C C . PRO A 1 82 ? 24.577 -15.900 -9.407 1.00 38.28 82 PRO A C 1
ATOM 663 O O . PRO A 1 82 ? 25.205 -16.519 -10.259 1.00 38.28 82 PRO A O 1
ATOM 666 N N . GLN A 1 83 ? 24.884 -16.017 -8.117 1.00 36.25 83 GLN A N 1
ATOM 667 C CA . GLN A 1 83 ? 25.632 -17.142 -7.621 1.00 36.25 83 GLN A CA 1
ATOM 668 C C . GLN A 1 83 ? 24.673 -18.319 -7.688 1.00 36.25 83 GLN A C 1
ATOM 670 O O . GLN A 1 83 ? 23.647 -18.352 -7.005 1.00 36.25 83 GLN A O 1
ATOM 675 N N . ARG A 1 84 ? 25.028 -19.248 -8.570 1.00 39.03 84 ARG A N 1
ATOM 676 C CA . ARG A 1 84 ? 24.467 -20.579 -8.771 1.00 39.03 84 ARG A CA 1
ATOM 677 C C . ARG A 1 84 ? 24.602 -21.386 -7.470 1.00 39.03 84 ARG A C 1
ATOM 679 O O . ARG A 1 84 ? 25.388 -22.318 -7.374 1.00 39.03 84 ARG A O 1
ATOM 686 N N . ASN A 1 85 ? 23.898 -20.970 -6.422 1.00 31.55 85 ASN A N 1
ATOM 687 C CA . ASN A 1 85 ? 23.815 -21.682 -5.159 1.00 31.55 85 ASN A CA 1
ATOM 688 C C . ASN A 1 85 ? 22.637 -22.643 -5.265 1.00 31.55 85 ASN A C 1
ATOM 690 O O . ASN A 1 85 ? 21.514 -22.310 -4.896 1.00 31.55 85 ASN A O 1
ATOM 694 N N . ASN A 1 86 ? 22.939 -23.848 -5.739 1.00 42.88 86 ASN A N 1
ATOM 695 C CA . ASN A 1 86 ? 22.046 -25.006 -5.800 1.00 42.88 86 ASN A CA 1
ATOM 696 C C . ASN A 1 86 ? 21.561 -25.522 -4.427 1.00 42.88 86 ASN A C 1
ATOM 698 O O . ASN A 1 86 ? 20.967 -26.586 -4.368 1.00 42.88 86 ASN A O 1
ATOM 702 N N . ASN A 1 87 ? 21.756 -24.776 -3.334 1.00 38.91 87 ASN A N 1
ATOM 703 C CA . ASN A 1 87 ? 21.363 -25.176 -1.979 1.00 38.91 87 ASN A CA 1
ATOM 704 C C . ASN A 1 87 ? 20.533 -24.087 -1.276 1.00 38.91 87 ASN A C 1
ATOM 706 O O . ASN A 1 87 ? 20.804 -23.726 -0.131 1.00 38.91 87 ASN A O 1
ATOM 710 N N . ARG A 1 88 ? 19.524 -23.529 -1.953 1.00 38.06 88 ARG A N 1
ATOM 711 C CA . ARG A 1 88 ? 18.378 -22.928 -1.255 1.00 38.06 88 ARG A CA 1
ATOM 712 C C . ARG A 1 88 ? 17.191 -23.878 -1.413 1.00 38.06 88 ARG A C 1
ATOM 714 O O . ARG A 1 88 ? 16.916 -24.247 -2.552 1.00 38.06 88 ARG A O 1
ATOM 721 N N . PRO A 1 89 ? 16.513 -24.280 -0.323 1.00 36.97 89 PRO A N 1
ATOM 722 C CA . PRO A 1 89 ? 15.267 -25.020 -0.452 1.00 36.97 89 PRO A CA 1
ATOM 723 C C . PRO A 1 89 ? 14.301 -24.176 -1.286 1.00 36.97 89 PRO A C 1
ATOM 725 O O . PRO A 1 89 ? 14.228 -22.958 -1.116 1.00 36.97 89 PRO A O 1
ATOM 728 N N . ALA A 1 90 ? 13.630 -24.823 -2.228 1.00 40.00 90 ALA A N 1
ATOM 729 C CA . ALA A 1 90 ? 12.835 -24.215 -3.284 1.00 40.00 90 ALA A CA 1
ATOM 730 C C . ALA A 1 90 ? 11.479 -23.646 -2.809 1.00 40.00 90 ALA A C 1
ATOM 732 O O . ALA A 1 90 ? 10.531 -23.670 -3.580 1.00 40.00 90 ALA A O 1
ATOM 733 N N . ASP A 1 91 ? 11.380 -23.137 -1.575 1.00 39.78 91 ASP A N 1
ATOM 734 C CA . ASP A 1 91 ? 10.078 -22.895 -0.925 1.00 39.78 91 ASP A CA 1
ATOM 735 C C . ASP A 1 91 ? 10.028 -21.649 -0.019 1.00 39.78 91 ASP A C 1
ATOM 737 O O . ASP A 1 91 ? 9.280 -21.581 0.950 1.00 39.78 91 ASP A O 1
ATOM 741 N N . ASP A 1 92 ? 10.836 -20.628 -0.315 1.00 47.56 92 ASP A N 1
ATOM 742 C CA . ASP A 1 92 ? 10.678 -19.313 0.322 1.00 47.56 92 ASP A CA 1
ATOM 743 C C . ASP A 1 92 ? 9.643 -18.519 -0.496 1.00 47.56 92 ASP A C 1
ATOM 745 O O . ASP A 1 92 ? 9.985 -17.642 -1.299 1.00 47.56 92 ASP A O 1
ATOM 749 N N . GLU A 1 93 ? 8.365 -18.892 -0.360 1.00 58.16 93 GLU A N 1
ATOM 750 C CA . GLU A 1 93 ? 7.250 -18.066 -0.822 1.00 58.16 93 GLU A CA 1
ATOM 751 C C . GLU A 1 93 ? 7.470 -16.642 -0.302 1.00 58.16 93 GLU A C 1
ATOM 753 O O . GLU A 1 93 ? 7.672 -16.431 0.896 1.00 58.16 93 GLU A O 1
ATOM 758 N N . LEU A 1 94 ? 7.460 -15.649 -1.195 1.00 69.69 94 LEU A N 1
ATOM 759 C CA . LEU A 1 94 ? 7.528 -14.239 -0.819 1.00 69.69 94 LEU A CA 1
ATOM 760 C C . LEU A 1 94 ? 6.369 -13.940 0.140 1.00 69.69 94 LEU A C 1
ATOM 762 O O . LEU A 1 94 ? 5.228 -13.780 -0.289 1.00 69.69 94 LEU A O 1
ATOM 766 N N . THR A 1 95 ? 6.680 -13.913 1.434 1.00 81.56 95 THR A N 1
ATOM 767 C CA . THR A 1 95 ? 5.709 -13.838 2.526 1.00 81.56 95 THR A CA 1
ATOM 768 C C . THR A 1 95 ? 6.078 -12.680 3.440 1.00 81.56 95 THR A C 1
ATOM 770 O O . THR A 1 95 ? 7.249 -12.477 3.7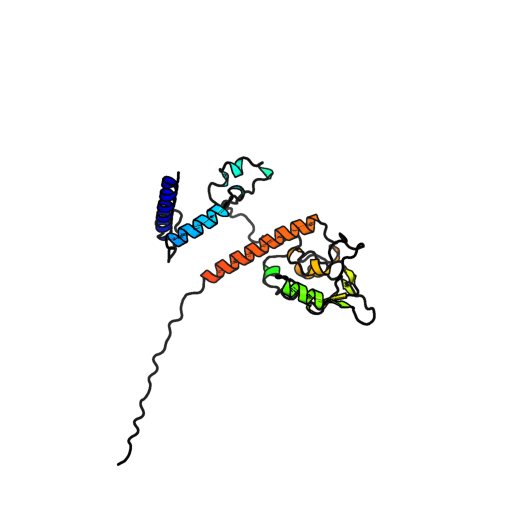74 1.00 81.56 95 THR A O 1
ATOM 773 N N . THR A 1 96 ? 5.093 -11.875 3.830 1.00 82.19 96 THR A N 1
ATOM 774 C CA . THR A 1 96 ? 5.294 -10.822 4.832 1.00 82.19 96 THR A CA 1
ATOM 775 C C . THR A 1 96 ? 5.541 -11.430 6.217 1.00 82.19 96 THR A C 1
ATOM 777 O O . THR A 1 96 ? 5.123 -12.546 6.514 1.00 82.19 96 THR A O 1
ATOM 780 N N . ALA A 1 97 ? 6.140 -10.674 7.136 1.00 80.50 97 ALA A N 1
ATOM 781 C CA . ALA A 1 97 ? 6.241 -11.064 8.544 1.00 80.50 97 ALA A CA 1
ATOM 782 C C . ALA A 1 97 ? 4.856 -11.246 9.195 1.00 80.50 97 ALA A C 1
ATOM 784 O O . ALA A 1 97 ? 4.703 -11.995 10.166 1.00 80.50 97 ALA A O 1
ATOM 785 N N . SER A 1 98 ? 3.825 -10.588 8.649 1.00 77.25 98 SER A N 1
ATOM 786 C CA . SER A 1 98 ? 2.437 -10.814 9.044 1.00 77.25 98 SER A CA 1
ATOM 787 C C . SER A 1 98 ? 1.903 -12.180 8.595 1.00 77.25 98 SER A C 1
ATOM 789 O O . SER A 1 98 ? 1.052 -12.712 9.300 1.00 77.25 98 SER A O 1
ATOM 791 N N . GLY A 1 99 ? 2.479 -12.805 7.562 1.00 80.06 99 GLY A N 1
ATOM 792 C CA . GLY A 1 99 ? 2.114 -14.134 7.052 1.00 80.06 99 GLY A CA 1
ATOM 793 C C . GLY A 1 99 ? 1.366 -14.106 5.716 1.00 80.06 99 GLY A C 1
ATOM 794 O O . GLY A 1 99 ? 0.812 -15.118 5.310 1.00 80.06 99 GLY A O 1
ATOM 795 N N . VAL A 1 100 ? 1.305 -12.956 5.041 1.00 79.56 100 VAL A N 1
ATOM 796 C CA . VAL A 1 100 ? 0.650 -12.811 3.735 1.00 79.56 100 VAL A CA 1
ATOM 797 C C . VAL A 1 100 ? 1.618 -13.273 2.651 1.00 79.56 100 VAL A C 1
ATOM 799 O O . VAL A 1 100 ? 2.630 -12.608 2.421 1.00 79.56 100 VAL A O 1
ATOM 802 N N . SER A 1 101 ? 1.320 -14.400 2.003 1.00 84.62 101 SER A N 1
ATOM 803 C CA . SER A 1 101 ? 2.093 -14.893 0.859 1.00 84.62 101 SER A CA 1
ATOM 804 C C . SER A 1 101 ? 1.655 -14.232 -0.449 1.00 84.62 101 SER A C 1
ATOM 806 O O . SER A 1 101 ? 0.536 -13.724 -0.578 1.00 84.62 101 SER A O 1
ATOM 808 N N . LEU A 1 102 ? 2.547 -14.250 -1.438 1.00 80.00 102 LEU A N 1
ATOM 809 C CA . LEU A 1 102 ? 2.290 -13.732 -2.779 1.00 80.00 102 LEU A CA 1
ATOM 810 C C . LEU A 1 102 ? 1.074 -14.388 -3.449 1.00 80.00 102 LEU A C 1
ATOM 812 O O . LEU A 1 102 ? 0.281 -13.686 -4.077 1.00 80.00 102 LEU A O 1
ATOM 816 N N . ASP A 1 103 ? 0.918 -15.706 -3.305 1.00 76.69 103 ASP A N 1
ATOM 817 C CA . ASP A 1 103 ? -0.227 -16.438 -3.853 1.00 76.69 103 ASP A CA 1
ATOM 818 C C . ASP A 1 103 ? -1.522 -16.026 -3.145 1.00 76.69 103 ASP A C 1
ATOM 820 O O . ASP A 1 103 ? -2.467 -15.586 -3.790 1.00 76.69 103 ASP A O 1
ATOM 824 N N . THR A 1 104 ? -1.523 -15.999 -1.808 1.00 76.81 104 THR A N 1
ATOM 825 C CA . THR A 1 104 ? -2.688 -15.561 -1.018 1.00 76.81 104 THR A CA 1
ATOM 826 C C . THR A 1 104 ? -3.098 -14.123 -1.343 1.00 76.81 104 THR A C 1
ATOM 828 O O . THR A 1 104 ? -4.281 -13.774 -1.310 1.00 76.81 104 THR A O 1
ATOM 831 N N . PHE A 1 105 ? -2.132 -13.256 -1.644 1.00 76.69 105 PHE A N 1
ATOM 832 C CA . PHE A 1 105 ? -2.411 -11.881 -2.036 1.00 76.69 105 PHE A CA 1
ATOM 833 C C . PHE A 1 105 ? -2.936 -11.771 -3.475 1.00 76.69 105 PHE A C 1
ATOM 835 O O . PHE A 1 105 ? -3.824 -10.964 -3.723 1.00 76.69 105 PHE A O 1
ATOM 842 N N . SER A 1 106 ? -2.419 -12.576 -4.406 1.00 73.31 106 SER A N 1
ATOM 843 C CA . SER A 1 106 ? -2.786 -12.513 -5.830 1.00 73.31 106 SER A CA 1
ATOM 844 C C . SER A 1 106 ? -4.090 -13.255 -6.150 1.00 73.31 106 SER A C 1
ATOM 846 O O . SER A 1 106 ? -4.848 -12.816 -7.011 1.00 73.31 106 SER A O 1
ATOM 848 N N . SER A 1 107 ? -4.349 -14.370 -5.463 1.00 64.50 107 SER A N 1
ATOM 849 C CA . SER A 1 107 ? -5.460 -15.294 -5.729 1.00 64.50 107 SER A CA 1
ATOM 850 C C . SER A 1 107 ? -6.758 -14.891 -5.030 1.00 64.50 107 SER A C 1
ATOM 852 O O . SER A 1 107 ? -7.848 -15.155 -5.536 1.00 64.50 107 SER A O 1
ATOM 854 N N . ASN A 1 108 ? -6.673 -14.218 -3.881 1.00 59.44 108 ASN A N 1
ATOM 855 C CA . ASN A 1 108 ? -7.859 -13.640 -3.261 1.00 59.44 108 ASN A CA 1
ATOM 856 C C . ASN A 1 108 ? -8.168 -12.313 -3.947 1.00 59.44 108 ASN A C 1
ATOM 858 O O . ASN A 1 108 ? -7.363 -11.384 -3.938 1.00 59.44 108 ASN A O 1
ATOM 862 N N . ASN A 1 109 ? -9.367 -12.213 -4.510 1.00 56.25 109 ASN A N 1
ATOM 863 C CA . ASN A 1 109 ? -9.897 -10.965 -5.027 1.00 56.25 109 ASN A CA 1
ATOM 864 C C . ASN A 1 109 ? -10.182 -10.029 -3.837 1.00 56.25 109 ASN A C 1
ATOM 866 O O . ASN A 1 109 ? -11.308 -9.908 -3.368 1.00 56.25 109 ASN A O 1
ATOM 870 N N . HIS A 1 110 ? -9.141 -9.391 -3.291 1.00 61.53 110 HIS A N 1
ATOM 871 C CA . HIS A 1 110 ? -9.248 -8.457 -2.161 1.00 61.53 110 HIS A CA 1
ATOM 872 C C . HIS A 1 110 ? -9.957 -7.146 -2.543 1.00 61.53 110 HIS A C 1
ATOM 874 O O . HIS A 1 110 ? -9.978 -6.214 -1.738 1.00 61.53 110 HIS A O 1
ATOM 880 N N . GLY A 1 111 ? -10.518 -7.069 -3.756 1.00 58.81 111 GLY A N 1
ATOM 881 C CA . GLY A 1 111 ? -11.222 -5.914 -4.308 1.00 58.81 111 GLY A CA 1
ATOM 882 C C . GLY A 1 111 ? -12.387 -5.435 -3.445 1.00 58.81 111 GLY A C 1
ATOM 883 O O . GLY A 1 111 ? -12.638 -4.239 -3.405 1.00 58.81 111 GLY A O 1
ATOM 884 N N . ASP A 1 112 ? -13.005 -6.324 -2.663 1.00 67.69 112 ASP A N 1
ATOM 885 C CA . ASP A 1 112 ? -14.118 -5.962 -1.772 1.00 67.69 112 ASP A CA 1
ATOM 886 C C . ASP A 1 112 ? -13.677 -5.161 -0.536 1.00 67.69 112 ASP A C 1
ATOM 888 O O . ASP A 1 112 ? -14.518 -4.641 0.197 1.00 67.69 112 ASP A O 1
ATOM 892 N N . ARG A 1 113 ? -12.369 -5.096 -0.240 1.00 81.56 113 ARG A N 1
ATOM 893 C CA . ARG A 1 113 ? -11.850 -4.353 0.920 1.00 81.56 113 ARG A CA 1
ATOM 894 C C . ARG A 1 113 ? -10.701 -3.406 0.605 1.00 81.56 113 ARG A C 1
ATOM 896 O O . ARG A 1 113 ? -10.581 -2.393 1.278 1.00 81.56 113 ARG A O 1
ATOM 903 N N . LEU A 1 114 ? -9.806 -3.727 -0.327 1.00 83.06 114 LEU A N 1
ATOM 904 C CA . LEU A 1 114 ? -8.613 -2.915 -0.558 1.00 83.06 114 LEU A CA 1
ATOM 905 C C . LEU A 1 114 ? -8.935 -1.793 -1.534 1.00 83.06 114 LEU A C 1
ATOM 907 O O . LEU A 1 114 ? -9.124 -2.016 -2.728 1.00 83.06 114 LEU A O 1
ATOM 911 N N . CYS A 1 115 ? -8.936 -0.569 -1.026 1.00 80.31 115 CYS A N 1
ATOM 912 C CA . CYS A 1 115 ? -9.180 0.601 -1.847 1.00 80.31 115 CYS A CA 1
ATOM 913 C C . CYS A 1 115 ? -7.847 1.065 -2.435 1.00 80.31 115 CYS A C 1
ATOM 915 O O . CYS A 1 115 ? -7.054 1.714 -1.757 1.00 80.31 115 CYS A O 1
ATOM 917 N N . GLY A 1 116 ? -7.571 0.689 -3.686 1.00 75.00 116 GLY A N 1
ATOM 918 C CA . GLY A 1 116 ? -6.360 1.132 -4.383 1.00 75.00 116 GLY A CA 1
ATOM 919 C C . GLY A 1 116 ? -6.364 2.646 -4.612 1.00 75.00 116 GLY A C 1
ATOM 920 O O . GLY A 1 116 ? -5.529 3.372 -4.077 1.00 75.00 116 GLY A O 1
ATOM 921 N N . PHE A 1 117 ? -7.333 3.130 -5.394 1.00 76.12 117 PHE A N 1
ATOM 922 C CA . PHE A 1 117 ? -7.571 4.562 -5.578 1.00 76.12 117 PHE A CA 1
ATOM 923 C C . PHE A 1 117 ? -8.470 5.128 -4.474 1.00 76.12 117 PHE A C 1
ATOM 925 O O . PHE A 1 117 ? -9.187 4.397 -3.789 1.00 76.12 117 PHE A O 1
ATOM 932 N N . ILE A 1 118 ? -8.463 6.456 -4.329 1.00 86.44 118 ILE A N 1
ATOM 933 C CA . ILE A 1 118 ? -9.255 7.131 -3.297 1.00 86.44 118 ILE A CA 1
ATOM 934 C C . ILE A 1 118 ? -10.764 7.025 -3.548 1.00 86.44 118 ILE A C 1
ATOM 936 O O . ILE A 1 118 ? -11.520 6.992 -2.589 1.00 86.44 118 ILE A O 1
ATOM 940 N N . THR A 1 119 ? -11.214 6.924 -4.803 1.00 87.31 119 THR A N 1
ATOM 941 C CA . THR A 1 119 ? -12.649 6.868 -5.131 1.00 87.31 119 THR A CA 1
ATOM 942 C C . THR A 1 119 ? -13.346 5.663 -4.486 1.00 87.31 119 THR A C 1
ATOM 944 O O . THR A 1 119 ? -14.260 5.899 -3.698 1.00 87.31 119 THR A O 1
ATOM 947 N N . PRO A 1 120 ? -12.864 4.411 -4.652 1.00 87.56 120 PRO A N 1
ATOM 948 C CA . PRO A 1 120 ? -13.384 3.282 -3.878 1.00 87.56 120 PRO A CA 1
ATOM 949 C C . PRO A 1 120 ? -13.349 3.511 -2.361 1.00 87.56 120 PRO A C 1
ATOM 951 O O . PRO A 1 120 ? -14.268 3.134 -1.645 1.00 87.56 120 PRO A O 1
ATOM 954 N N . LEU A 1 121 ? -12.301 4.153 -1.831 1.00 90.81 121 LEU A N 1
ATOM 955 C CA . LEU A 1 121 ? -12.213 4.435 -0.393 1.00 90.81 121 LEU A CA 1
ATOM 956 C C . LEU A 1 121 ? -13.333 5.365 0.085 1.00 90.81 121 LEU A C 1
ATOM 958 O O . LEU A 1 121 ? -13.871 5.156 1.173 1.00 90.81 121 LEU A O 1
ATOM 962 N N . LEU A 1 122 ? -13.677 6.377 -0.711 1.00 91.56 122 LEU A N 1
ATOM 963 C CA . LEU A 1 122 ? -14.767 7.303 -0.412 1.00 91.56 122 LEU A CA 1
ATOM 964 C C . LEU A 1 122 ? -16.115 6.580 -0.421 1.00 91.56 122 LEU A C 1
ATOM 966 O O . LEU A 1 122 ? -16.870 6.728 0.535 1.00 91.56 122 LEU A O 1
ATOM 970 N N . GLU A 1 123 ? -16.366 5.715 -1.404 1.00 92.00 123 GLU A N 1
ATOM 971 C CA . GLU A 1 123 ? -17.580 4.885 -1.461 1.00 92.00 123 GLU A CA 1
ATOM 972 C C . GLU A 1 123 ? -17.704 3.983 -0.220 1.00 92.00 123 GLU A C 1
ATOM 974 O O . GLU A 1 123 ? -18.744 3.933 0.445 1.00 92.00 123 GLU A O 1
ATOM 979 N N . HIS A 1 124 ? -16.607 3.333 0.180 1.00 92.62 124 HIS A N 1
ATOM 980 C CA . HIS A 1 124 ? -16.556 2.559 1.419 1.00 92.62 124 HIS A CA 1
ATOM 981 C C . HIS A 1 124 ? -16.821 3.423 2.660 1.00 92.62 124 HIS A C 1
ATOM 983 O O . HIS A 1 124 ? -17.519 2.982 3.579 1.00 92.62 124 HIS A O 1
ATOM 989 N N . TYR A 1 125 ? -16.312 4.654 2.694 1.00 92.06 125 TYR A N 1
ATOM 990 C CA . TYR A 1 125 ? -16.495 5.567 3.821 1.00 92.06 125 TYR A CA 1
ATOM 991 C C . TYR A 1 125 ? -17.936 6.087 3.928 1.00 92.06 125 TYR A C 1
ATOM 993 O O . TYR A 1 125 ? -18.476 6.215 5.035 1.00 92.06 125 TYR A O 1
ATOM 1001 N N . GLU A 1 126 ? -18.566 6.366 2.789 1.00 92.69 126 GLU A N 1
ATOM 1002 C CA . GLU A 1 126 ? -19.962 6.796 2.685 1.00 92.69 126 GLU A CA 1
ATOM 1003 C C . GLU A 1 126 ? -20.924 5.664 3.050 1.00 92.69 126 GLU A C 1
ATOM 1005 O O . GLU A 1 126 ? -21.860 5.888 3.813 1.00 92.69 126 GLU A O 1
ATOM 1010 N N . SER A 1 127 ? -20.618 4.429 2.641 1.00 92.44 127 SER A N 1
ATOM 1011 C CA . SER A 1 127 ? -21.387 3.225 2.996 1.00 92.44 127 SER A CA 1
ATOM 1012 C C . SER A 1 127 ? -21.269 2.801 4.472 1.00 92.44 127 SER A C 1
ATOM 1014 O O . SER A 1 127 ? -21.859 1.804 4.895 1.00 92.44 127 SER A O 1
ATOM 1016 N N . CYS A 1 128 ? -20.464 3.505 5.279 1.00 91.69 128 CYS A N 1
ATOM 1017 C CA . CYS A 1 128 ? -20.320 3.196 6.698 1.00 91.69 128 CYS A CA 1
ATOM 1018 C C . CYS A 1 128 ? -21.513 3.704 7.510 1.00 91.69 128 CYS A C 1
ATOM 1020 O O . CYS A 1 128 ? -21.557 4.887 7.879 1.00 91.69 128 CYS A O 1
ATOM 1022 N N . ASN A 1 129 ? -22.391 2.772 7.881 1.00 90.38 129 ASN A N 1
ATOM 1023 C CA . ASN A 1 129 ? -23.611 3.017 8.639 1.00 90.38 129 ASN A CA 1
ATOM 1024 C C . ASN A 1 129 ? -23.540 2.477 10.070 1.00 90.38 129 ASN A C 1
ATOM 1026 O O . ASN A 1 129 ? -22.684 1.664 10.437 1.00 90.38 129 ASN A O 1
ATOM 1030 N N . THR A 1 130 ? -24.432 2.977 10.923 1.00 90.94 130 THR A N 1
ATOM 1031 C CA . THR A 1 130 ? -24.604 2.479 12.289 1.00 90.94 130 THR A CA 1
ATOM 1032 C C . THR A 1 130 ? -25.451 1.211 12.289 1.00 90.94 130 THR A C 1
ATOM 1034 O O . THR A 1 130 ? -26.402 1.061 11.529 1.00 90.94 130 THR A O 1
ATOM 1037 N N . MET A 1 131 ? -25.106 0.265 13.157 1.00 85.69 131 MET A N 1
ATOM 1038 C CA . MET A 1 131 ? -25.846 -0.986 13.283 1.00 85.69 131 MET A CA 1
ATOM 1039 C C . MET A 1 131 ? -27.237 -0.737 13.873 1.00 85.69 131 MET A C 1
ATOM 1041 O O . MET A 1 131 ? -27.389 -0.060 14.895 1.00 85.69 131 MET A O 1
ATOM 1045 N N . ALA A 1 132 ? -28.253 -1.357 13.271 1.00 81.94 132 ALA A N 1
ATOM 1046 C CA . ALA A 1 132 ? -29.614 -1.324 13.788 1.00 81.94 132 ALA A CA 1
ATOM 1047 C C . ALA A 1 132 ? -29.704 -1.934 15.203 1.00 81.94 132 ALA A C 1
ATOM 1049 O O . ALA A 1 132 ? -28.981 -2.872 15.560 1.00 81.94 132 ALA A O 1
ATOM 1050 N N . ASN A 1 133 ? -30.641 -1.429 16.010 1.00 77.81 133 ASN A N 1
ATOM 1051 C CA . ASN A 1 133 ? -30.988 -1.960 17.336 1.00 77.81 133 ASN A CA 1
ATOM 1052 C C . ASN A 1 133 ? -29.864 -1.935 18.388 1.00 77.81 133 ASN A C 1
ATOM 1054 O O . ASN A 1 133 ? -29.838 -2.791 19.271 1.00 77.81 133 ASN A O 1
ATOM 1058 N N . LYS A 1 134 ? -28.925 -0.979 18.311 1.00 72.88 134 LYS A N 1
ATOM 1059 C CA . LYS A 1 134 ? -27.787 -0.861 19.253 1.00 72.88 134 LYS A CA 1
ATOM 1060 C C . LYS A 1 134 ? -26.950 -2.148 19.355 1.00 72.88 134 LYS A C 1
ATOM 1062 O O . LYS A 1 134 ? -26.236 -2.353 20.340 1.00 72.88 134 LYS A O 1
ATOM 1067 N N . LYS A 1 135 ? -27.034 -3.024 18.347 1.00 79.06 135 LYS A N 1
ATOM 1068 C CA . LYS A 1 135 ? -26.190 -4.212 18.264 1.00 79.06 135 LYS A CA 1
ATOM 1069 C C . LYS A 1 135 ? -24.741 -3.751 18.137 1.00 79.06 135 LYS A C 1
ATOM 1071 O O . LYS A 1 135 ? -24.447 -2.774 17.454 1.00 79.06 135 LYS A O 1
ATOM 1076 N N . LYS A 1 136 ? -23.846 -4.448 18.831 1.00 84.38 136 LYS A N 1
ATOM 1077 C CA . LYS A 1 136 ? -22.402 -4.238 18.738 1.00 84.38 136 LYS A CA 1
ATOM 1078 C C . LYS A 1 136 ? -21.770 -5.520 18.232 1.00 84.38 136 LYS A C 1
ATOM 1080 O O . LYS A 1 136 ? -22.039 -6.592 18.771 1.00 84.38 136 LYS A O 1
ATOM 1085 N N . LEU A 1 137 ? -20.947 -5.398 17.201 1.00 91.12 137 LEU A N 1
ATOM 1086 C CA . LEU A 1 137 ? -20.125 -6.492 16.696 1.00 91.12 137 LEU A CA 1
ATOM 1087 C C . LEU A 1 137 ? -18.661 -6.191 16.992 1.00 91.12 137 LEU A C 1
ATOM 1089 O O . LEU A 1 137 ? -18.286 -5.050 17.255 1.00 91.12 137 LEU A O 1
ATOM 1093 N N . ASN A 1 138 ? -17.819 -7.215 16.960 1.00 92.44 138 ASN A N 1
ATOM 1094 C CA . ASN A 1 138 ? -16.388 -7.012 17.135 1.00 92.44 138 ASN A CA 1
ATOM 1095 C C . ASN A 1 138 ? -15.805 -6.394 15.864 1.00 92.44 138 ASN A C 1
ATOM 1097 O O . ASN A 1 138 ? -16.031 -6.899 14.765 1.00 92.44 138 ASN A O 1
ATOM 1101 N N . CYS A 1 139 ? -15.045 -5.312 16.022 1.00 93.50 139 CYS A N 1
ATOM 1102 C CA . CYS A 1 139 ? -14.337 -4.680 14.923 1.00 93.50 139 CYS A CA 1
ATOM 1103 C C . CYS A 1 139 ? -13.390 -5.686 14.263 1.00 93.50 139 CYS A C 1
ATOM 1105 O O . CYS A 1 139 ? -12.564 -6.294 14.945 1.00 93.50 139 CYS A O 1
ATOM 1107 N N . VAL A 1 140 ? -13.462 -5.813 12.939 1.00 93.06 140 VAL A N 1
ATOM 1108 C CA . VAL A 1 140 ? -12.605 -6.739 12.181 1.00 93.06 140 VAL A CA 1
ATOM 1109 C C . VAL A 1 140 ? -11.124 -6.380 12.247 1.00 93.06 140 VAL A C 1
ATOM 1111 O O . VAL A 1 140 ? -10.275 -7.251 12.087 1.00 93.06 140 VAL A O 1
ATOM 1114 N N . PHE A 1 141 ? -10.806 -5.114 12.525 1.00 92.81 141 PHE A N 1
ATOM 1115 C CA . PHE A 1 141 ? -9.429 -4.656 12.633 1.00 92.81 141 PHE A CA 1
ATOM 1116 C C . PHE A 1 141 ? -8.870 -4.838 14.045 1.00 92.81 141 PHE A C 1
ATOM 1118 O O . PHE A 1 141 ? -7.900 -5.562 14.226 1.00 92.81 141 PHE A O 1
ATOM 1125 N N . CYS A 1 142 ? -9.481 -4.216 15.060 1.00 92.06 142 CYS A N 1
ATOM 1126 C CA . CYS A 1 142 ? -8.925 -4.200 16.419 1.00 92.06 142 CYS A CA 1
ATOM 1127 C C . CYS A 1 142 ? -9.562 -5.205 17.397 1.00 92.06 142 CYS A C 1
ATOM 1129 O O . CYS A 1 142 ? -9.088 -5.348 18.522 1.00 92.06 142 CYS A O 1
ATOM 1131 N N . GLY A 1 143 ? -10.672 -5.850 17.026 1.00 90.94 143 GLY A N 1
ATOM 1132 C CA . GLY A 1 143 ? -11.415 -6.790 17.874 1.00 90.94 143 GLY A CA 1
ATOM 1133 C C . GLY A 1 143 ? -12.308 -6.178 18.953 1.00 90.94 143 GLY A C 1
ATOM 1134 O O . GLY A 1 143 ? -13.091 -6.904 19.559 1.00 90.94 143 GLY A O 1
ATOM 1135 N N . LYS A 1 144 ? -12.231 -4.866 19.198 1.00 91.44 144 LYS A N 1
ATOM 1136 C CA . LYS A 1 144 ? -13.079 -4.178 20.186 1.00 91.44 144 LYS A CA 1
ATOM 1137 C C . LYS A 1 144 ? -14.499 -3.958 19.648 1.00 91.44 144 LYS A C 1
ATOM 1139 O O . LYS A 1 144 ? -14.670 -3.907 18.430 1.00 91.44 144 LYS A O 1
ATOM 1144 N N . PRO A 1 145 ? -15.509 -3.776 20.517 1.00 91.44 145 PRO A N 1
ATOM 1145 C CA . PRO A 1 145 ? -16.875 -3.527 20.072 1.00 91.44 145 PRO A CA 1
ATOM 1146 C C . PRO A 1 145 ? -16.970 -2.298 19.159 1.00 91.44 145 PRO A C 1
ATOM 1148 O O . PRO A 1 145 ? -16.472 -1.221 19.492 1.00 91.44 145 PRO A O 1
ATOM 1151 N N . ALA A 1 146 ? -17.621 -2.470 18.017 1.00 92.00 146 ALA A N 1
ATOM 1152 C CA . ALA A 1 146 ? -17.947 -1.438 17.051 1.00 92.00 146 ALA A CA 1
ATOM 1153 C C . ALA A 1 146 ? -19.465 -1.387 16.851 1.00 92.00 146 ALA A C 1
ATOM 1155 O O . ALA A 1 146 ? -20.144 -2.414 16.829 1.00 92.00 146 ALA A O 1
ATOM 1156 N N . TYR A 1 147 ? -19.973 -0.166 16.703 1.00 91.38 147 TYR A N 1
ATOM 1157 C CA . TYR A 1 147 ? -21.382 0.129 16.420 1.00 91.38 147 TYR A CA 1
ATOM 1158 C C . TYR A 1 147 ? -21.604 0.526 14.960 1.00 91.38 147 TYR A C 1
ATOM 1160 O O . TYR A 1 147 ? -22.725 0.826 14.565 1.00 91.38 147 TYR A O 1
ATOM 1168 N N . GLN A 1 148 ? -20.529 0.576 14.177 1.00 92.31 148 GLN A N 1
ATOM 1169 C CA . GLN A 1 148 ? -20.521 0.965 12.776 1.00 92.31 148 GLN A CA 1
ATOM 1170 C C . GLN A 1 148 ? -20.012 -0.203 11.935 1.00 92.31 148 GLN A C 1
ATOM 1172 O O . GLN A 1 148 ? -19.207 -1.018 12.403 1.00 92.31 148 GLN A O 1
ATOM 1177 N N . TYR A 1 149 ? -20.491 -0.294 10.703 1.00 93.56 149 TYR A N 1
ATOM 1178 C CA . TYR A 1 149 ? -20.057 -1.290 9.737 1.00 93.56 149 TYR A CA 1
ATOM 1179 C C . TYR A 1 149 ? -20.013 -0.672 8.344 1.00 93.56 149 TYR A C 1
ATOM 1181 O O . TYR A 1 149 ? -20.785 0.233 8.045 1.00 93.56 149 TYR A O 1
ATOM 1189 N N . CYS A 1 150 ? -19.090 -1.146 7.516 1.00 93.56 150 CYS A N 1
ATOM 1190 C CA . CYS A 1 150 ? -19.070 -0.827 6.097 1.00 93.56 150 CYS A CA 1
ATOM 1191 C C . CYS A 1 150 ? -20.034 -1.774 5.381 1.00 93.56 150 CYS A C 1
ATOM 1193 O O . CYS A 1 150 ? -19.871 -2.994 5.492 1.00 93.56 150 CYS A O 1
ATOM 1195 N N . GLU A 1 151 ? -21.022 -1.229 4.672 1.00 91.19 151 GLU A N 1
ATOM 1196 C CA . GLU A 1 151 ? -22.008 -2.024 3.931 1.00 91.19 151 GLU A CA 1
ATOM 1197 C C . GLU A 1 151 ? -21.393 -2.751 2.744 1.00 91.19 151 GLU A C 1
ATOM 1199 O O . GLU A 1 151 ? -21.662 -3.936 2.571 1.00 91.19 151 GLU A O 1
ATOM 1204 N N . LEU A 1 152 ? -20.493 -2.093 2.008 1.00 90.12 152 LEU A N 1
ATOM 1205 C CA . LEU A 1 152 ? -19.809 -2.702 0.865 1.00 90.12 152 LEU A CA 1
ATOM 1206 C C . LEU A 1 152 ? -18.977 -3.929 1.274 1.00 90.12 152 LEU A C 1
ATOM 1208 O O . LEU A 1 152 ? -18.956 -4.924 0.562 1.00 90.12 152 LEU A O 1
ATOM 1212 N N . CYS A 1 153 ? -18.344 -3.905 2.454 1.00 89.56 153 CYS A N 1
ATOM 1213 C CA . CYS A 1 153 ? -17.614 -5.069 2.974 1.00 89.56 153 CYS A CA 1
ATOM 1214 C C . CYS A 1 153 ? -18.473 -6.036 3.799 1.00 89.56 153 CYS A C 1
ATOM 1216 O O . CYS A 1 153 ? -18.016 -7.130 4.136 1.00 89.56 153 CYS A O 1
ATOM 1218 N N . GLY A 1 154 ? -19.633 -5.591 4.286 1.00 89.75 154 GLY A N 1
ATOM 1219 C CA . GLY A 1 154 ? -20.389 -6.281 5.333 1.00 89.75 154 GLY A CA 1
ATOM 1220 C C . GLY A 1 154 ? -19.613 -6.470 6.649 1.00 89.75 154 GLY A C 1
ATOM 1221 O O . GLY A 1 154 ? -19.838 -7.449 7.365 1.00 89.75 154 GLY A O 1
ATOM 1222 N N . LYS A 1 155 ? -18.659 -5.583 6.980 1.00 91.94 155 LYS A N 1
ATOM 1223 C CA . LYS A 1 155 ? -17.755 -5.742 8.140 1.00 91.94 155 LYS A CA 1
ATOM 1224 C C . LYS A 1 155 ? -17.874 -4.613 9.158 1.00 91.94 155 LYS A C 1
ATOM 1226 O O . LYS A 1 155 ? -17.887 -3.437 8.810 1.00 91.94 155 LYS A O 1
ATOM 1231 N N . ALA A 1 156 ? -17.872 -4.981 10.439 1.00 94.06 156 ALA A N 1
ATOM 1232 C CA . ALA A 1 156 ? -17.883 -4.048 11.562 1.00 94.06 156 ALA A CA 1
ATOM 1233 C C . ALA A 1 156 ? -16.527 -3.342 11.736 1.00 94.06 156 ALA A C 1
ATOM 1235 O O . ALA A 1 156 ? -15.502 -3.998 11.933 1.00 94.06 156 ALA A O 1
ATOM 1236 N N . VAL A 1 157 ? -16.514 -2.009 11.724 1.00 93.50 157 VAL A N 1
ATOM 1237 C CA . VAL A 1 157 ? -15.300 -1.176 11.805 1.00 93.50 157 VAL A CA 1
ATOM 1238 C C . VAL A 1 157 ? -15.577 0.132 12.542 1.00 93.50 157 VAL A C 1
ATOM 1240 O O . VAL A 1 157 ? -16.690 0.644 12.518 1.00 93.50 157 VAL A O 1
ATOM 1243 N N . HIS A 1 158 ? -14.567 0.707 13.198 1.00 93.12 158 HIS A N 1
ATOM 1244 C CA . HIS A 1 158 ? -14.666 2.072 13.728 1.00 93.12 158 HIS A CA 1
ATOM 1245 C C . HIS A 1 158 ? -14.427 3.080 12.598 1.00 93.12 158 HIS A C 1
ATOM 1247 O O . HIS A 1 158 ? -13.315 3.133 12.067 1.00 93.12 158 HIS A O 1
ATOM 1253 N N . LYS A 1 159 ? -15.448 3.879 12.248 1.00 91.88 159 LYS A N 1
ATOM 1254 C CA . LYS A 1 159 ? -15.363 4.925 11.206 1.00 91.88 159 LYS A CA 1
ATOM 1255 C C . LYS A 1 159 ? -14.435 6.061 11.628 1.00 91.88 159 LYS A C 1
ATOM 1257 O O . LYS A 1 159 ? -13.645 6.555 10.827 1.00 91.88 159 LYS A O 1
ATOM 1262 N N . HIS A 1 160 ? -14.503 6.437 12.903 1.00 89.56 160 HIS A N 1
ATOM 1263 C CA . HIS A 1 160 ? -13.681 7.488 13.497 1.00 89.56 160 HIS A CA 1
ATOM 1264 C C . HIS A 1 160 ? -12.557 6.902 14.359 1.00 89.56 160 HIS A C 1
ATOM 1266 O O . HIS A 1 160 ? -12.712 5.797 14.895 1.00 89.56 160 HIS A O 1
ATOM 1272 N N . PRO A 1 161 ? -11.432 7.624 14.516 1.00 87.69 161 PRO A N 1
ATOM 1273 C CA . PRO A 1 161 ? -10.394 7.252 15.465 1.00 87.69 161 PRO A CA 1
ATOM 1274 C C . PRO A 1 161 ? -10.970 7.087 16.873 1.00 87.69 161 PRO A C 1
ATOM 1276 O O . PRO A 1 161 ? -11.946 7.737 17.250 1.00 87.69 161 PRO A O 1
ATOM 1279 N N . GLN A 1 162 ? -10.393 6.171 17.639 1.00 80.81 162 GLN A N 1
ATOM 1280 C CA . GLN A 1 162 ? -10.800 5.905 19.012 1.00 80.81 162 GLN A CA 1
ATOM 1281 C C . GLN A 1 162 ? -9.561 6.042 19.887 1.00 80.81 162 GLN A C 1
ATOM 1283 O O . GLN A 1 162 ? -8.663 5.212 19.795 1.00 80.81 162 GLN A O 1
ATOM 1288 N N . GLU A 1 163 ? -9.518 7.051 20.756 1.00 72.38 163 GLU A N 1
ATOM 1289 C CA . GLU A 1 163 ? -8.364 7.320 21.635 1.00 72.38 163 GLU A CA 1
ATOM 1290 C C . GLU A 1 163 ? -7.964 6.098 22.472 1.00 72.38 163 GLU A C 1
ATOM 1292 O O . GLU A 1 163 ? -6.794 5.862 22.749 1.00 72.38 163 GLU A O 1
ATOM 1297 N N . LYS A 1 164 ? -8.949 5.267 22.828 1.00 70.69 164 LYS A N 1
ATOM 1298 C CA . LYS A 1 164 ? -8.763 4.048 23.623 1.00 70.69 164 LYS A CA 1
ATOM 1299 C C . LYS A 1 164 ? -8.282 2.844 22.798 1.00 70.69 164 LYS A C 1
ATOM 1301 O O . LYS A 1 164 ? -8.256 1.727 23.323 1.00 70.69 164 LYS A O 1
ATOM 1306 N N . ILE A 1 165 ? -7.986 2.996 21.503 1.00 68.75 165 ILE A N 1
ATOM 1307 C CA . ILE A 1 165 ? -7.641 1.903 20.578 1.00 68.75 165 ILE A CA 1
ATOM 1308 C C . ILE A 1 165 ? -6.378 2.252 19.782 1.00 68.75 165 ILE A C 1
ATOM 1310 O O . ILE A 1 165 ? -6.391 3.140 18.935 1.00 68.75 165 ILE A O 1
ATOM 1314 N N . GLY A 1 166 ? -5.299 1.495 20.012 1.00 66.69 166 GLY A N 1
ATOM 1315 C CA . GLY A 1 166 ? -4.050 1.645 19.264 1.00 66.69 166 GLY A CA 1
ATOM 1316 C C . GLY A 1 166 ? -3.440 3.041 19.411 1.00 66.69 166 GLY A C 1
ATOM 1317 O O . GLY A 1 166 ? -3.466 3.618 20.493 1.00 66.69 166 GLY A O 1
ATOM 1318 N N . ASN A 1 167 ? -2.937 3.594 18.302 1.00 61.03 167 ASN A N 1
ATOM 1319 C CA . ASN A 1 167 ? -2.328 4.930 18.252 1.00 61.03 167 ASN A CA 1
ATOM 1320 C C . ASN A 1 167 ? -3.340 6.093 18.279 1.00 61.03 167 ASN A C 1
ATOM 1322 O O . ASN A 1 167 ? -2.925 7.242 18.138 1.00 61.03 167 ASN A O 1
ATOM 1326 N N . GLY A 1 168 ? -4.649 5.833 18.401 1.00 67.81 168 GLY A N 1
ATOM 1327 C CA . GLY A 1 168 ? -5.700 6.844 18.611 1.00 67.81 168 GLY A CA 1
ATOM 1328 C C . GLY A 1 168 ? -5.924 7.874 17.490 1.00 67.81 168 GLY A C 1
ATOM 1329 O O . GLY A 1 168 ? -6.917 8.591 17.528 1.00 67.81 168 GLY A O 1
ATOM 1330 N N . ARG A 1 169 ? -5.036 7.948 16.490 1.00 78.81 169 ARG A N 1
ATOM 1331 C CA . ARG A 1 169 ? -5.027 8.967 15.423 1.00 78.81 169 ARG A CA 1
ATOM 1332 C C . ARG A 1 169 ? -5.727 8.532 14.138 1.00 78.81 169 ARG A C 1
ATOM 1334 O O . ARG A 1 169 ? -6.295 9.369 13.447 1.00 78.81 169 ARG A O 1
A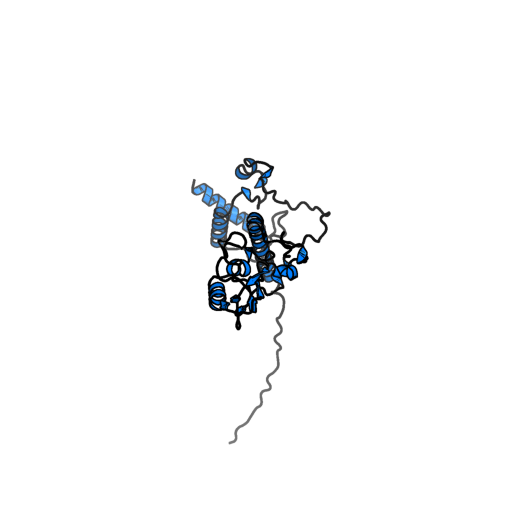TOM 1341 N N . THR A 1 170 ? -5.711 7.238 13.835 1.00 86.88 170 THR A N 1
ATOM 1342 C CA . THR A 1 170 ? -6.249 6.681 12.587 1.00 86.88 170 THR A CA 1
ATOM 1343 C C . THR A 1 170 ? -7.386 5.720 12.904 1.00 86.88 170 THR A C 1
ATOM 1345 O O . THR A 1 170 ? -7.332 4.972 13.882 1.00 86.88 170 THR A O 1
ATOM 1348 N N . SER A 1 171 ? -8.453 5.761 12.108 1.00 91.44 171 SER A N 1
ATOM 1349 C CA . SER A 1 171 ? -9.607 4.892 12.318 1.00 91.44 171 SER A CA 1
ATOM 1350 C C . SER A 1 171 ? -9.325 3.457 11.866 1.00 91.44 171 SER A C 1
ATOM 1352 O O . SER A 1 171 ? -8.537 3.209 10.951 1.00 91.44 171 SER A O 1
ATOM 1354 N N . CYS A 1 172 ? -9.998 2.490 12.496 1.00 92.88 172 CYS A N 1
ATOM 1355 C CA . CYS A 1 172 ? -9.915 1.086 12.084 1.00 92.88 172 CYS A CA 1
ATOM 1356 C C . CYS A 1 172 ? -10.423 0.878 10.651 1.00 92.88 172 CYS A C 1
ATOM 1358 O O . CYS A 1 172 ? -9.935 -0.019 9.974 1.00 92.88 172 CYS A O 1
ATOM 1360 N N . PHE A 1 173 ? -11.360 1.715 10.191 1.00 93.56 173 PHE A N 1
ATOM 1361 C CA . PHE A 1 173 ? -11.786 1.768 8.794 1.00 93.56 173 PHE A CA 1
ATOM 1362 C C . PHE A 1 173 ? -10.592 2.003 7.856 1.00 93.56 173 PHE A C 1
ATOM 1364 O O . PHE A 1 173 ? -10.313 1.167 7.002 1.00 93.56 173 PHE A O 1
ATOM 1371 N N . LEU A 1 174 ? -9.829 3.083 8.059 1.00 92.62 174 LEU A N 1
ATOM 1372 C CA . LEU A 1 174 ? -8.709 3.419 7.173 1.00 92.62 174 LEU A CA 1
ATOM 1373 C C . LEU A 1 174 ? -7.636 2.331 7.159 1.00 92.62 174 LEU A C 1
ATOM 1375 O O . LEU A 1 174 ? -7.107 2.013 6.101 1.00 92.62 174 LEU A O 1
ATOM 1379 N N . HIS A 1 175 ? -7.328 1.736 8.313 1.00 92.00 175 HIS A N 1
ATOM 1380 C CA . HIS A 1 175 ? -6.381 0.628 8.348 1.00 92.00 175 HIS A CA 1
ATOM 1381 C C . HIS A 1 175 ? -6.911 -0.618 7.631 1.00 92.00 175 HIS A C 1
ATOM 1383 O O . HIS A 1 175 ? -6.167 -1.238 6.883 1.00 92.00 175 HIS A O 1
ATOM 1389 N N . TYR A 1 176 ? -8.182 -0.978 7.811 1.00 92.06 176 TYR A N 1
ATOM 1390 C CA . TYR A 1 176 ? -8.755 -2.168 7.178 1.00 92.06 176 TYR A CA 1
ATOM 1391 C C . TYR A 1 176 ? -8.799 -2.073 5.644 1.00 92.06 176 TYR A C 1
ATOM 1393 O O . TYR A 1 176 ? -8.614 -3.080 4.964 1.00 92.06 176 TYR A O 1
ATOM 1401 N N . HIS A 1 177 ? -8.993 -0.865 5.110 1.00 92.25 177 HIS A N 1
ATOM 1402 C CA . HIS A 1 177 ? -9.046 -0.599 3.670 1.00 92.25 177 HIS A CA 1
ATOM 1403 C C . HIS A 1 177 ? -7.685 -0.324 3.019 1.00 92.25 177 HIS A C 1
ATOM 1405 O O . HIS A 1 177 ? -7.594 -0.185 1.798 1.00 92.25 177 HIS A O 1
ATOM 1411 N N . ASN A 1 178 ? -6.619 -0.236 3.815 1.00 90.56 178 ASN A N 1
ATOM 1412 C CA . ASN A 1 178 ? -5.283 0.075 3.332 1.00 90.56 178 ASN A CA 1
ATOM 1413 C C . ASN A 1 178 ? -4.484 -1.206 3.071 1.00 90.56 178 ASN A C 1
ATOM 1415 O O . ASN A 1 178 ? -4.191 -1.968 3.993 1.00 90.56 178 ASN A O 1
ATOM 1419 N N . THR A 1 179 ? -4.026 -1.383 1.831 1.00 90.50 179 THR A N 1
ATOM 1420 C CA . THR A 1 179 ? -3.140 -2.487 1.430 1.00 90.50 179 THR A CA 1
ATOM 1421 C C . THR A 1 179 ? -1.903 -2.602 2.318 1.00 90.50 179 THR A C 1
ATOM 1423 O O . THR A 1 179 ? -1.475 -3.709 2.631 1.00 90.50 179 THR A O 1
ATOM 1426 N N . ALA A 1 180 ? -1.353 -1.483 2.797 1.00 90.31 180 ALA A N 1
ATOM 1427 C CA . ALA A 1 180 ? -0.187 -1.486 3.678 1.00 90.31 180 ALA A CA 1
ATOM 1428 C C . ALA A 1 180 ? -0.438 -2.144 5.046 1.00 90.31 180 ALA A C 1
ATOM 1430 O O . ALA A 1 180 ? 0.518 -2.540 5.706 1.00 90.31 180 ALA A O 1
ATOM 1431 N N . ALA A 1 181 ? -1.693 -2.271 5.483 1.00 91.00 181 ALA A N 1
ATOM 1432 C CA . ALA A 1 181 ? -2.067 -2.895 6.752 1.00 91.00 181 ALA A CA 1
ATOM 1433 C C . ALA A 1 181 ? -2.673 -4.299 6.577 1.00 91.00 181 ALA A C 1
ATOM 1435 O O . ALA A 1 181 ? -3.109 -4.916 7.550 1.00 91.00 181 ALA A O 1
ATOM 1436 N N . MET A 1 182 ? -2.686 -4.828 5.354 1.00 90.75 182 MET A N 1
ATOM 1437 C CA . MET A 1 182 ? -3.140 -6.186 5.098 1.00 90.75 182 MET A CA 1
ATOM 1438 C C . MET A 1 182 ? -2.258 -7.212 5.823 1.00 90.75 182 MET A C 1
ATOM 1440 O O . MET A 1 182 ? -1.032 -7.115 5.808 1.00 90.75 182 MET A O 1
ATOM 1444 N N . GLY A 1 183 ? -2.894 -8.195 6.458 1.00 90.56 183 GLY A N 1
ATOM 1445 C CA . GLY A 1 183 ? -2.238 -9.191 7.305 1.00 90.56 183 GLY A CA 1
ATOM 1446 C C . GLY A 1 183 ? -2.149 -8.773 8.772 1.00 90.56 183 GLY A C 1
ATOM 1447 O O . GLY A 1 183 ? -1.813 -9.595 9.622 1.00 90.56 183 GLY A O 1
ATOM 1448 N N . LEU A 1 184 ? -2.455 -7.513 9.091 1.00 92.88 184 LEU A N 1
ATOM 1449 C CA . LEU A 1 184 ? -2.383 -6.986 10.451 1.00 92.88 184 LEU A CA 1
ATOM 1450 C C . LEU A 1 184 ? -3.748 -6.912 11.143 1.00 92.88 184 LEU A C 1
ATOM 1452 O O . LEU A 1 184 ? -3.805 -6.841 12.374 1.00 92.88 184 LEU A O 1
ATOM 1456 N N . ALA A 1 185 ? -4.849 -6.925 10.386 1.00 92.88 185 ALA A N 1
ATOM 1457 C CA . ALA A 1 185 ? -6.181 -6.874 10.971 1.00 92.88 185 ALA A CA 1
ATOM 1458 C C . ALA A 1 185 ? -6.455 -8.145 11.783 1.00 92.88 185 ALA A C 1
ATOM 1460 O O . ALA A 1 185 ? -6.003 -9.237 11.444 1.00 92.88 185 ALA A O 1
ATOM 1461 N N . ARG A 1 186 ? -7.264 -8.041 12.836 1.00 92.50 186 ARG A N 1
ATOM 1462 C CA . ARG A 1 186 ? -7.652 -9.211 13.629 1.00 92.50 186 ARG A CA 1
ATOM 1463 C C . ARG A 1 186 ? -8.308 -10.310 12.792 1.00 92.50 186 ARG A C 1
ATOM 1465 O O . ARG A 1 186 ? -8.050 -11.481 13.047 1.00 92.50 186 ARG A O 1
ATOM 1472 N N . ASP A 1 187 ? -9.156 -9.957 11.823 1.00 90.88 187 ASP A N 1
ATOM 1473 C CA . ASP A 1 187 ? -9.830 -10.927 10.939 1.00 90.88 187 ASP A CA 1
ATOM 1474 C C . ASP A 1 187 ? -8.874 -11.546 9.891 1.00 90.88 187 ASP A C 1
ATOM 1476 O O . ASP A 1 187 ? -9.228 -12.545 9.265 1.00 90.88 187 ASP A O 1
ATOM 1480 N N . ASP A 1 188 ? -7.640 -11.032 9.754 1.00 90.50 188 ASP A N 1
ATOM 1481 C CA . ASP A 1 188 ? -6.634 -11.535 8.803 1.00 90.50 188 ASP A CA 1
ATOM 1482 C C . ASP A 1 188 ? -5.953 -12.834 9.253 1.00 90.50 188 ASP A C 1
ATOM 1484 O O . ASP A 1 188 ? -5.154 -13.414 8.518 1.00 90.50 188 ASP A O 1
ATOM 1488 N N . TRP A 1 189 ? -6.286 -13.364 10.431 1.00 87.06 189 TRP A N 1
ATOM 1489 C CA . TRP A 1 189 ? -5.808 -14.684 10.863 1.00 87.06 189 TRP A CA 1
ATOM 1490 C C . TRP A 1 189 ? -6.136 -15.788 9.832 1.00 87.06 189 TRP A C 1
ATOM 1492 O O . TRP A 1 189 ? -5.380 -16.741 9.676 1.00 87.06 189 TRP A O 1
ATOM 1502 N N . LYS A 1 190 ? -7.223 -15.609 9.063 1.00 85.00 190 LYS A N 1
ATOM 1503 C CA . LYS A 1 190 ? -7.661 -16.512 7.984 1.00 85.00 190 LYS A CA 1
ATOM 1504 C C . LYS A 1 190 ? -6.712 -16.546 6.787 1.00 85.00 190 LYS A C 1
ATOM 1506 O O . LYS A 1 190 ? -6.648 -17.561 6.109 1.00 85.00 190 LYS A O 1
ATOM 1511 N N . ILE A 1 191 ? -6.016 -15.441 6.520 1.00 84.31 191 ILE A N 1
ATOM 1512 C CA . ILE A 1 191 ? -5.099 -15.305 5.377 1.00 84.31 191 ILE A CA 1
ATOM 1513 C C . ILE A 1 191 ? -3.631 -15.443 5.784 1.00 84.31 191 ILE A C 1
ATOM 1515 O O . ILE A 1 191 ? -2.800 -15.776 4.955 1.00 84.31 191 ILE A O 1
ATOM 1519 N N . THR A 1 192 ? -3.301 -15.184 7.049 1.00 84.19 192 THR A N 1
ATOM 1520 C CA . THR A 1 192 ? -1.917 -15.225 7.553 1.00 84.19 192 THR A CA 1
ATOM 1521 C C . THR A 1 192 ? -1.493 -16.600 8.065 1.00 84.19 192 THR A C 1
ATOM 1523 O O . THR A 1 192 ? -0.334 -16.788 8.427 1.00 84.19 192 THR A O 1
ATOM 1526 N N . GLY A 1 193 ? -2.435 -17.540 8.206 1.00 78.06 193 GLY A N 1
ATOM 1527 C CA . GLY A 1 193 ? -2.194 -18.852 8.819 1.00 78.06 193 GLY A CA 1
ATOM 1528 C C . GLY A 1 193 ? -1.895 -18.800 10.326 1.00 78.06 193 GLY A C 1
ATOM 1529 O O . GLY A 1 193 ? -1.687 -19.837 10.958 1.00 78.06 193 GLY A O 1
ATOM 1530 N N . LYS A 1 194 ? -1.888 -17.606 10.935 1.00 83.94 194 LYS A N 1
ATOM 1531 C CA . LYS A 1 194 ? -1.669 -17.420 12.372 1.00 83.94 194 LYS A CA 1
ATOM 1532 C C . LYS A 1 194 ? -2.946 -17.710 13.150 1.00 83.94 194 LYS A C 1
ATOM 1534 O O . LYS A 1 194 ? -4.062 -17.515 12.673 1.00 83.94 194 LYS A O 1
ATOM 1539 N N . ARG A 1 195 ? -2.802 -18.148 14.401 1.00 86.50 195 ARG A N 1
ATOM 1540 C CA . ARG A 1 195 ? -3.959 -18.383 15.275 1.00 86.50 195 ARG A CA 1
ATOM 1541 C C . ARG A 1 195 ? -4.458 -17.057 15.833 1.00 86.50 195 ARG A C 1
ATOM 1543 O O . ARG A 1 195 ? -3.675 -16.245 16.308 1.00 86.50 195 ARG A O 1
ATOM 1550 N N . LEU A 1 196 ? -5.777 -16.893 15.899 1.00 86.94 196 LEU A N 1
ATOM 1551 C CA . LEU A 1 196 ? -6.421 -15.684 16.430 1.00 86.94 196 LEU A CA 1
ATOM 1552 C C . LEU A 1 196 ? -6.003 -15.325 17.871 1.00 86.94 196 LEU A C 1
ATOM 1554 O O . LEU A 1 196 ? -6.057 -14.160 18.264 1.00 86.94 196 LEU A O 1
ATOM 1558 N N . LYS A 1 197 ? -5.615 -16.326 18.670 1.00 89.31 197 LYS A N 1
ATOM 1559 C CA . LYS A 1 197 ? -5.122 -16.148 20.046 1.00 89.31 197 LYS A CA 1
ATOM 1560 C C . LYS A 1 197 ? -3.725 -15.526 20.124 1.00 89.31 197 LYS A C 1
ATOM 1562 O O . LYS A 1 197 ? -3.414 -14.899 21.125 1.00 89.31 197 LYS A O 1
ATOM 1567 N N . ASP A 1 198 ? -2.926 -15.691 19.072 1.00 86.94 198 ASP A N 1
ATOM 1568 C CA . ASP A 1 198 ? -1.558 -15.179 18.982 1.00 86.94 198 ASP A CA 1
ATOM 1569 C C . ASP A 1 198 ? -1.554 -13.751 18.381 1.00 86.94 198 ASP A C 1
ATOM 1571 O O . ASP A 1 198 ? -0.502 -13.146 18.203 1.00 86.94 198 ASP A O 1
ATOM 1575 N N . TRP A 1 199 ? -2.735 -13.203 18.056 1.00 92.31 199 TRP A N 1
ATOM 1576 C CA . TRP A 1 199 ? -2.891 -11.863 17.498 1.00 92.31 199 TRP A CA 1
ATOM 1577 C C . TRP A 1 199 ? -2.903 -10.791 18.593 1.00 92.31 199 TRP A C 1
ATOM 1579 O O . TRP A 1 199 ? -3.680 -10.863 19.551 1.00 92.31 199 TRP A O 1
ATOM 1589 N N . SER A 1 200 ? -2.119 -9.740 18.377 1.00 90.19 200 SER A N 1
ATOM 1590 C CA . SER A 1 200 ? -2.126 -8.498 19.147 1.00 90.19 200 SER A CA 1
ATOM 1591 C C . SER A 1 200 ? -2.280 -7.298 18.219 1.00 90.19 200 SER A C 1
ATOM 1593 O O . SER A 1 200 ? -2.001 -7.383 17.024 1.00 90.19 200 SER A O 1
ATOM 1595 N N . TYR A 1 201 ? -2.720 -6.162 18.769 1.00 89.88 201 TYR A N 1
ATOM 1596 C CA . TYR A 1 201 ? -2.785 -4.930 17.987 1.00 89.88 201 TYR A CA 1
ATOM 1597 C C . TYR A 1 201 ? -1.369 -4.531 17.523 1.00 89.88 201 TYR A C 1
ATOM 1599 O O . TYR A 1 201 ? -0.476 -4.495 18.373 1.00 89.88 201 TYR A O 1
ATOM 1607 N N . PRO A 1 202 ? -1.160 -4.203 16.234 1.00 90.81 202 PRO A N 1
ATOM 1608 C CA . PRO A 1 202 ? 0.170 -3.908 15.712 1.00 90.81 202 PRO A CA 1
ATOM 1609 C C . PRO A 1 202 ? 0.768 -2.616 16.275 1.00 90.81 202 PRO A C 1
ATOM 1611 O O . PRO A 1 202 ? 0.094 -1.593 16.431 1.00 90.81 202 PRO A O 1
ATOM 1614 N N . THR A 1 203 ? 2.066 -2.656 16.534 1.00 89.94 203 THR A N 1
ATOM 1615 C CA . THR A 1 203 ? 2.909 -1.508 16.873 1.00 89.94 203 THR A CA 1
ATOM 1616 C C . THR A 1 203 ? 3.185 -0.633 15.647 1.00 89.94 203 THR A C 1
ATOM 1618 O O . THR A 1 203 ? 3.015 -1.054 14.504 1.00 89.94 203 THR A O 1
ATOM 1621 N N . ALA A 1 204 ? 3.646 0.603 15.866 1.00 88.31 204 ALA A N 1
ATOM 1622 C CA . ALA A 1 204 ? 4.006 1.510 14.771 1.00 88.31 204 ALA A CA 1
ATOM 1623 C C . ALA A 1 204 ? 5.104 0.927 13.861 1.00 88.31 204 ALA A C 1
ATOM 1625 O O . ALA A 1 204 ? 5.006 1.022 12.643 1.00 88.31 204 ALA A O 1
ATOM 1626 N N . THR A 1 205 ? 6.098 0.258 14.450 1.00 89.62 205 THR A N 1
ATOM 1627 C CA . THR A 1 205 ? 7.174 -0.416 13.714 1.00 89.62 205 THR A CA 1
ATOM 1628 C C . THR A 1 205 ? 6.653 -1.576 12.870 1.00 89.62 205 THR A C 1
ATOM 1630 O O . THR A 1 205 ? 7.064 -1.728 11.727 1.00 89.62 205 THR A O 1
ATOM 1633 N N . GLU A 1 206 ? 5.692 -2.354 13.379 1.00 90.56 206 GLU A N 1
ATOM 1634 C CA . GLU A 1 206 ? 5.076 -3.441 12.606 1.00 90.56 206 GLU A CA 1
ATOM 1635 C C . GLU A 1 206 ? 4.252 -2.918 11.423 1.00 90.56 206 GLU A C 1
ATOM 1637 O O . GLU A 1 206 ? 4.248 -3.547 10.367 1.00 90.56 206 GLU A O 1
ATOM 1642 N N . PHE A 1 207 ? 3.593 -1.761 11.559 1.00 90.56 207 PHE A N 1
ATOM 1643 C CA . PHE A 1 207 ? 2.941 -1.101 10.423 1.00 90.56 207 PHE A CA 1
ATOM 1644 C C . PHE A 1 207 ? 3.952 -0.690 9.345 1.00 90.56 207 PHE A C 1
ATOM 1646 O O . PHE A 1 207 ? 3.727 -0.980 8.170 1.00 90.56 207 PHE A O 1
ATOM 1653 N N . GLU A 1 208 ? 5.060 -0.049 9.729 1.00 90.44 208 GLU A N 1
ATOM 1654 C CA . GLU A 1 208 ? 6.106 0.383 8.791 1.00 90.44 208 GLU A CA 1
ATOM 1655 C C . GLU A 1 208 ? 6.768 -0.805 8.077 1.00 90.44 208 GLU A C 1
ATOM 1657 O O . GLU A 1 208 ? 6.963 -0.779 6.857 1.00 90.44 208 GLU A O 1
ATOM 1662 N N . ASP A 1 209 ? 7.078 -1.871 8.815 1.00 90.75 209 ASP A N 1
ATOM 1663 C CA . ASP A 1 209 ? 7.675 -3.079 8.251 1.00 90.75 209 ASP A CA 1
ATOM 1664 C C . ASP A 1 209 ? 6.706 -3.794 7.303 1.00 90.75 209 ASP A C 1
ATOM 1666 O O . ASP A 1 209 ? 7.104 -4.199 6.204 1.00 90.75 209 ASP A O 1
ATOM 1670 N N . ASN A 1 210 ? 5.427 -3.908 7.680 1.00 92.44 210 ASN A N 1
ATOM 1671 C CA . ASN A 1 210 ? 4.412 -4.517 6.826 1.00 92.44 210 ASN A CA 1
ATOM 1672 C C . ASN A 1 210 ? 4.210 -3.704 5.543 1.00 92.44 210 ASN A C 1
ATOM 1674 O O . ASN A 1 210 ? 4.187 -4.283 4.462 1.00 92.44 210 ASN A O 1
ATOM 1678 N N . GLU A 1 211 ? 4.165 -2.371 5.622 1.00 92.50 211 GLU A N 1
ATOM 1679 C CA . GLU A 1 211 ? 4.074 -1.507 4.442 1.00 92.50 211 GLU A CA 1
ATOM 1680 C C . GLU A 1 211 ? 5.221 -1.773 3.456 1.00 92.50 211 GLU A C 1
ATOM 1682 O O . GLU A 1 211 ? 4.997 -1.931 2.251 1.00 92.50 211 GLU A O 1
ATOM 1687 N N . GLN A 1 212 ? 6.458 -1.860 3.952 1.00 91.19 212 GLN A N 1
ATOM 1688 C CA . GLN A 1 212 ? 7.616 -2.148 3.106 1.00 91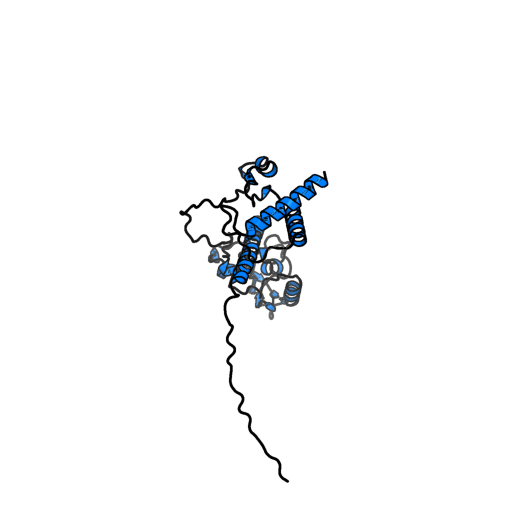.19 212 GLN A CA 1
ATOM 1689 C C . GLN A 1 212 ? 7.538 -3.535 2.463 1.00 91.19 212 GLN A C 1
ATOM 1691 O O . GLN A 1 212 ? 7.958 -3.702 1.316 1.00 91.19 212 GLN A O 1
ATOM 1696 N N . GLN A 1 213 ? 7.034 -4.530 3.189 1.00 91.31 213 GLN A N 1
ATOM 1697 C CA . GLN A 1 213 ? 6.890 -5.893 2.684 1.00 91.31 213 GLN A CA 1
ATOM 1698 C C . GLN A 1 213 ? 5.768 -5.986 1.641 1.00 91.31 213 GLN A C 1
ATOM 1700 O O . GLN A 1 213 ? 5.985 -6.559 0.576 1.00 91.31 213 GLN A O 1
ATOM 1705 N N . MET A 1 214 ? 4.627 -5.337 1.881 1.00 90.50 214 MET A N 1
ATOM 1706 C CA . MET A 1 214 ? 3.508 -5.269 0.937 1.00 90.50 214 MET A CA 1
ATOM 1707 C C . MET A 1 214 ? 3.897 -4.563 -0.367 1.00 90.50 214 MET A C 1
ATOM 1709 O O . MET A 1 214 ? 3.546 -5.036 -1.446 1.00 90.50 214 MET A O 1
ATOM 1713 N N . LYS A 1 215 ? 4.688 -3.481 -0.304 1.00 90.00 215 LYS A N 1
ATOM 1714 C CA . LYS A 1 215 ? 5.230 -2.824 -1.510 1.00 90.00 215 LYS A CA 1
ATOM 1715 C C . LYS A 1 215 ? 6.088 -3.774 -2.348 1.00 90.00 215 LYS A C 1
ATOM 1717 O O . LYS A 1 215 ? 5.926 -3.825 -3.560 1.00 90.00 215 LYS A O 1
ATOM 1722 N N . ARG A 1 216 ? 6.950 -4.574 -1.706 1.00 88.56 216 ARG A N 1
ATOM 1723 C CA . ARG A 1 216 ? 7.770 -5.582 -2.407 1.00 88.56 216 ARG A CA 1
ATOM 1724 C C . ARG A 1 216 ? 6.913 -6.662 -3.067 1.00 88.56 216 ARG A C 1
ATOM 1726 O O . ARG A 1 216 ? 7.261 -7.105 -4.155 1.00 88.56 216 ARG A O 1
ATOM 1733 N N . LEU A 1 217 ? 5.814 -7.073 -2.428 1.00 88.00 217 LEU A N 1
ATOM 1734 C CA . LEU A 1 217 ? 4.868 -8.017 -3.028 1.00 88.00 217 LEU A CA 1
ATOM 1735 C C . LEU A 1 217 ? 4.193 -7.421 -4.265 1.00 88.00 217 LEU A C 1
ATOM 1737 O O . LEU A 1 217 ? 4.156 -8.074 -5.300 1.00 88.00 217 LEU A O 1
ATOM 1741 N N . LEU A 1 218 ? 3.720 -6.175 -4.192 1.00 86.00 218 LEU A N 1
ATOM 1742 C CA . LEU A 1 218 ? 3.102 -5.493 -5.334 1.00 86.00 218 LEU A CA 1
ATOM 1743 C C . LEU A 1 218 ? 4.068 -5.338 -6.519 1.00 86.00 218 LEU A C 1
ATOM 1745 O O . LEU A 1 218 ? 3.677 -5.598 -7.658 1.00 86.00 218 LEU A O 1
ATOM 1749 N N . ASP A 1 219 ? 5.326 -4.973 -6.255 1.00 85.38 219 ASP A N 1
ATOM 1750 C CA . ASP A 1 219 ? 6.367 -4.875 -7.286 1.00 85.38 219 ASP A CA 1
ATOM 1751 C C . ASP A 1 219 ? 6.592 -6.226 -7.993 1.00 85.38 219 ASP A C 1
ATOM 1753 O O . ASP A 1 219 ? 6.718 -6.281 -9.219 1.00 85.38 219 ASP A O 1
ATOM 1757 N N . GLU A 1 220 ? 6.598 -7.328 -7.236 1.00 84.75 220 GLU A N 1
ATOM 1758 C CA . GLU A 1 220 ? 6.746 -8.681 -7.781 1.00 84.75 220 GLU A CA 1
ATOM 1759 C C . GLU A 1 220 ? 5.525 -9.121 -8.606 1.00 84.75 220 GLU A C 1
ATOM 1761 O O . GLU A 1 220 ? 5.664 -9.747 -9.656 1.00 84.75 220 GLU A O 1
ATOM 1766 N N . ILE A 1 221 ? 4.308 -8.780 -8.182 1.00 83.19 221 ILE A N 1
ATOM 1767 C CA . ILE A 1 221 ? 3.095 -9.083 -8.961 1.00 83.19 221 ILE A CA 1
ATOM 1768 C C . ILE A 1 221 ? 3.138 -8.354 -10.307 1.00 83.19 221 ILE A C 1
ATOM 1770 O O . ILE A 1 221 ? 2.831 -8.941 -11.351 1.00 83.19 221 ILE A O 1
ATOM 1774 N N . GLY A 1 222 ? 3.574 -7.091 -10.301 1.00 79.06 222 GLY A N 1
ATOM 1775 C CA . GLY A 1 222 ? 3.769 -6.304 -11.517 1.00 79.06 222 GLY A CA 1
ATOM 1776 C C . GLY A 1 222 ? 4.833 -6.898 -12.450 1.00 79.06 222 GLY A C 1
ATOM 1777 O O . GLY A 1 222 ? 4.628 -6.962 -13.669 1.00 79.06 222 GLY A O 1
ATOM 1778 N N . SER A 1 223 ? 5.947 -7.387 -11.893 1.00 77.12 223 SER A N 1
ATOM 1779 C CA . SER A 1 223 ? 7.029 -8.009 -12.670 1.00 77.12 223 SER A CA 1
ATOM 1780 C C . SER A 1 223 ? 6.597 -9.342 -13.304 1.00 77.12 223 SER A C 1
ATOM 1782 O O . SER A 1 223 ? 6.851 -9.579 -14.493 1.00 77.12 223 SER A O 1
ATOM 1784 N N . ARG A 1 224 ? 5.855 -10.181 -12.566 1.00 75.06 224 ARG A N 1
ATOM 1785 C CA . ARG A 1 224 ? 5.316 -11.465 -13.053 1.00 75.06 224 ARG A CA 1
ATOM 1786 C C . ARG A 1 224 ? 4.252 -11.285 -14.131 1.00 75.06 224 ARG A C 1
ATOM 1788 O O . ARG A 1 224 ? 4.295 -11.967 -15.153 1.00 75.06 224 ARG A O 1
ATOM 1795 N N . SER A 1 225 ? 3.356 -10.315 -13.956 1.00 70.19 225 SER A N 1
ATOM 1796 C CA . SER A 1 225 ? 2.325 -9.986 -14.953 1.00 70.19 225 SER A CA 1
ATOM 1797 C C . SER A 1 225 ? 2.942 -9.532 -16.283 1.00 70.19 225 SER A C 1
ATOM 1799 O O . SER A 1 225 ? 2.476 -9.911 -17.356 1.00 70.19 225 SER A O 1
ATOM 1801 N N . SER A 1 226 ? 4.048 -8.783 -16.221 1.00 63.34 226 SER A N 1
ATOM 1802 C CA . SER A 1 226 ? 4.801 -8.349 -17.408 1.00 63.34 226 SER A CA 1
ATOM 1803 C C . SER A 1 226 ? 5.521 -9.509 -18.113 1.00 63.34 226 SER A C 1
ATOM 1805 O O . SER A 1 226 ? 5.656 -9.509 -19.336 1.00 63.34 226 SER A O 1
ATOM 1807 N N . SER A 1 227 ? 5.956 -10.515 -17.350 1.00 58.41 227 SER A N 1
ATOM 1808 C CA . SER A 1 227 ? 6.654 -11.698 -17.872 1.00 58.41 227 SER A CA 1
ATOM 1809 C C . SER A 1 227 ? 5.697 -12.670 -18.575 1.00 58.41 227 SER A C 1
ATOM 1811 O O . SER A 1 227 ? 6.008 -13.165 -19.657 1.00 58.41 227 SER A O 1
ATOM 1813 N N . ASN A 1 228 ? 4.496 -12.880 -18.023 1.00 52.66 228 ASN A N 1
ATOM 1814 C CA . ASN A 1 228 ? 3.503 -13.801 -18.592 1.00 52.66 228 ASN A CA 1
ATOM 1815 C C . ASN A 1 228 ? 2.884 -13.298 -19.908 1.00 52.66 228 ASN A C 1
ATOM 1817 O O . ASN A 1 228 ? 2.576 -14.101 -20.786 1.00 52.66 228 ASN A O 1
ATOM 1821 N N . ASN A 1 229 ? 2.773 -11.980 -20.102 1.00 49.12 229 ASN A N 1
ATOM 1822 C CA . ASN A 1 229 ? 2.243 -11.400 -21.346 1.00 49.12 229 ASN A CA 1
ATOM 1823 C C . ASN A 1 229 ? 3.199 -11.496 -22.550 1.00 49.12 229 ASN A C 1
ATOM 1825 O O . ASN A 1 229 ? 2.835 -11.117 -23.660 1.00 49.12 229 ASN A O 1
ATOM 1829 N N . SER A 1 230 ? 4.417 -12.003 -22.351 1.00 45.62 230 SER A N 1
ATOM 1830 C CA . SER A 1 230 ? 5.393 -12.205 -23.428 1.00 45.62 230 SER A CA 1
ATOM 1831 C C . SER A 1 230 ? 5.321 -13.611 -24.054 1.00 45.62 230 SER A C 1
ATOM 1833 O O . SER A 1 230 ? 6.086 -13.902 -24.970 1.00 45.62 230 SER A O 1
ATOM 1835 N N . GLY A 1 231 ? 4.424 -14.488 -23.571 1.00 40.25 231 GLY A N 1
ATOM 1836 C CA . GLY A 1 231 ? 4.380 -15.917 -23.920 1.00 40.25 231 GLY A CA 1
ATOM 1837 C C . GLY A 1 231 ? 3.267 -16.380 -24.871 1.00 40.25 231 GLY A C 1
ATOM 1838 O O . GLY A 1 231 ? 3.272 -17.544 -25.262 1.00 40.25 231 GLY A O 1
ATOM 1839 N N . THR A 1 232 ? 2.324 -15.527 -25.274 1.00 38.62 232 THR A N 1
ATOM 1840 C CA . THR A 1 232 ? 1.182 -15.932 -26.117 1.00 38.62 232 THR A CA 1
ATOM 1841 C C . THR A 1 232 ? 1.127 -15.144 -27.422 1.00 38.62 232 THR A C 1
ATOM 1843 O O . THR A 1 232 ? 0.297 -14.262 -27.613 1.00 38.62 232 THR A O 1
ATOM 1846 N N . ASN A 1 233 ? 1.996 -15.492 -28.372 1.00 42.06 233 ASN A N 1
ATOM 1847 C CA . ASN A 1 233 ? 1.671 -15.286 -29.783 1.00 42.06 233 ASN A CA 1
ATOM 1848 C C . ASN A 1 233 ? 2.286 -16.393 -30.646 1.00 42.06 233 ASN A C 1
ATOM 1850 O O . ASN A 1 233 ? 3.308 -16.200 -31.302 1.00 42.06 233 ASN A O 1
ATOM 1854 N N . SER A 1 234 ? 1.648 -17.565 -30.611 1.00 39.97 234 SER A N 1
ATOM 1855 C CA . SER A 1 234 ? 1.973 -18.703 -31.470 1.00 39.97 234 SER A CA 1
ATOM 1856 C C . SER A 1 234 ? 0.693 -19.453 -31.846 1.00 39.97 234 SER A C 1
ATOM 1858 O O . SER A 1 234 ? 0.139 -20.171 -31.022 1.00 39.97 234 SER A O 1
ATOM 1860 N N . GLY A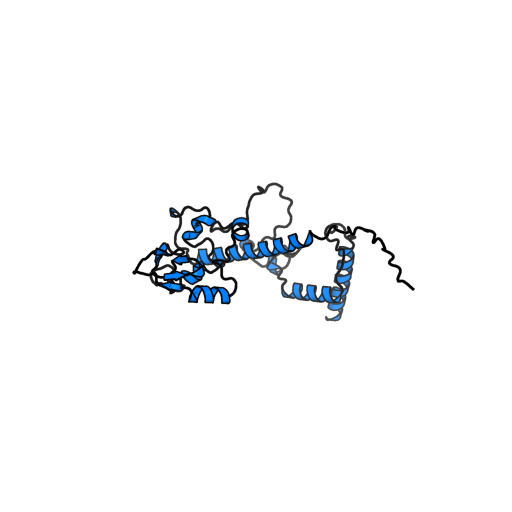 1 235 ? 0.282 -19.331 -33.111 1.00 35.91 235 GLY A N 1
ATOM 1861 C CA . GLY A 1 235 ? -0.441 -20.390 -33.824 1.00 35.91 235 GLY A CA 1
ATOM 1862 C C . GLY A 1 235 ? -1.966 -20.289 -33.866 1.00 35.91 235 GLY A C 1
ATOM 1863 O O . GLY A 1 235 ? -2.651 -20.667 -32.924 1.00 35.91 235 GLY A O 1
ATOM 1864 N N . GLY A 1 236 ? -2.494 -19.885 -35.024 1.00 30.67 236 GLY A N 1
ATOM 1865 C CA . GLY A 1 236 ? -3.919 -19.994 -35.336 1.00 30.67 236 GLY A CA 1
ATOM 1866 C C . GLY A 1 236 ? -4.301 -19.568 -36.755 1.00 30.67 236 GLY A C 1
ATOM 1867 O O . GLY A 1 236 ? -5.360 -18.984 -36.935 1.00 30.67 236 GLY A O 1
ATOM 1868 N N . SER A 1 237 ? -3.458 -19.815 -37.766 1.00 37.84 237 SER A N 1
ATOM 1869 C CA . SER A 1 237 ? -3.902 -19.734 -39.166 1.00 37.84 237 SER A CA 1
ATOM 1870 C C . SER A 1 237 ? -4.632 -21.023 -39.523 1.00 37.84 237 SER A C 1
ATOM 1872 O O . SER A 1 237 ? -4.012 -22.066 -39.716 1.00 37.84 237 SER A O 1
ATOM 1874 N N . SER A 1 238 ? -5.954 -20.960 -39.611 1.00 40.34 238 SER A N 1
ATOM 1875 C CA . SER A 1 238 ? -6.782 -21.978 -40.258 1.00 40.34 238 SER A CA 1
ATOM 1876 C C . SER A 1 238 ? -8.029 -21.289 -40.790 1.00 40.34 238 SER A C 1
ATOM 1878 O O . SER A 1 238 ? -9.003 -21.140 -40.066 1.00 40.34 238 SER A O 1
ATOM 1880 N N . ASN A 1 239 ? -7.991 -20.854 -42.051 1.00 37.16 239 ASN A N 1
ATOM 1881 C CA . ASN A 1 239 ? -9.206 -20.509 -42.778 1.00 37.16 239 ASN A CA 1
ATOM 1882 C C . ASN A 1 239 ? -9.417 -21.533 -43.890 1.00 37.16 239 ASN A C 1
ATOM 1884 O O . ASN A 1 239 ? -8.684 -21.575 -44.877 1.00 37.16 239 ASN A O 1
ATOM 1888 N N . ASN A 1 240 ? -10.431 -22.362 -43.647 1.00 36.22 240 ASN A N 1
ATOM 1889 C CA . ASN A 1 240 ? -11.077 -23.272 -44.576 1.00 36.22 240 ASN A CA 1
ATOM 1890 C C . ASN A 1 240 ? -11.527 -22.537 -45.843 1.00 36.22 240 ASN A C 1
ATOM 1892 O O . ASN A 1 240 ? -12.267 -21.556 -45.774 1.00 36.22 240 ASN A O 1
ATOM 1896 N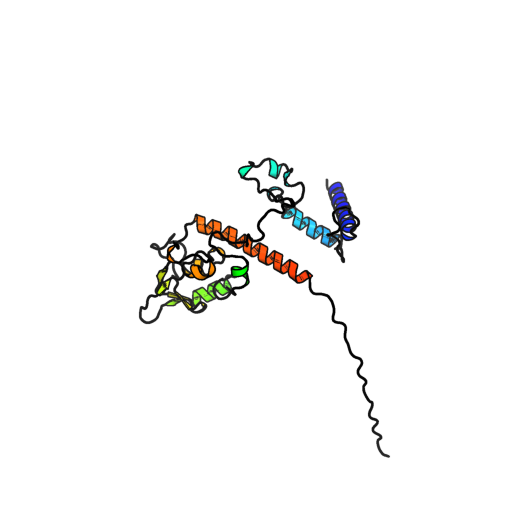 N . SER A 1 241 ? -11.171 -23.092 -46.995 1.00 35.75 241 SER A N 1
ATOM 1897 C CA . SER A 1 241 ? -11.906 -22.928 -48.241 1.00 35.75 241 SER A CA 1
ATOM 1898 C C . SER A 1 241 ? -13.123 -23.861 -48.218 1.00 35.75 241 SER A C 1
ATOM 1900 O O . SER A 1 241 ? -12.992 -25.084 -48.211 1.00 35.75 241 SER A O 1
ATOM 1902 N N . HIS A 1 242 ? -14.323 -23.286 -48.187 1.00 35.69 242 HIS A N 1
ATOM 1903 C CA . HIS A 1 242 ? -15.570 -23.994 -48.476 1.00 35.69 242 HIS A CA 1
ATOM 1904 C C . HIS A 1 242 ? -16.219 -23.347 -49.694 1.00 35.69 242 HIS A C 1
ATOM 1906 O O . HIS A 1 242 ? -16.348 -22.125 -49.762 1.00 35.69 242 HIS A O 1
ATOM 1912 N N . GLY A 1 243 ? -16.531 -24.192 -50.677 1.00 34.88 243 GLY A N 1
ATOM 1913 C CA . GLY A 1 243 ? -17.072 -23.815 -51.970 1.00 34.88 243 GLY A CA 1
ATOM 1914 C C . GLY A 1 243 ? -18.489 -23.270 -51.861 1.00 34.88 243 GLY A C 1
ATOM 1915 O O . GLY A 1 243 ? -19.312 -23.761 -51.093 1.00 34.88 243 GLY A O 1
ATOM 1916 N N . SER A 1 244 ? -18.753 -22.246 -52.657 1.00 36.47 244 SER A N 1
ATOM 1917 C CA . SER A 1 244 ? -20.080 -21.726 -52.931 1.00 36.47 244 SER A CA 1
ATOM 1918 C C . SER A 1 244 ? -20.568 -22.312 -54.256 1.00 36.47 244 SER A C 1
ATOM 1920 O O . SER A 1 244 ? -20.093 -21.924 -55.326 1.00 36.47 244 SER A O 1
ATOM 1922 N N . ASP A 1 245 ? -21.515 -23.243 -54.159 1.00 35.69 245 ASP A N 1
ATOM 1923 C CA . ASP A 1 245 ? -22.376 -23.675 -55.255 1.00 35.69 245 ASP A CA 1
ATOM 1924 C C . ASP A 1 245 ? -23.158 -22.481 -55.816 1.00 35.69 245 ASP A C 1
ATOM 1926 O O . ASP A 1 245 ? -23.822 -21.736 -55.093 1.00 35.69 245 ASP A O 1
ATOM 1930 N N . THR A 1 246 ? -23.073 -22.307 -57.132 1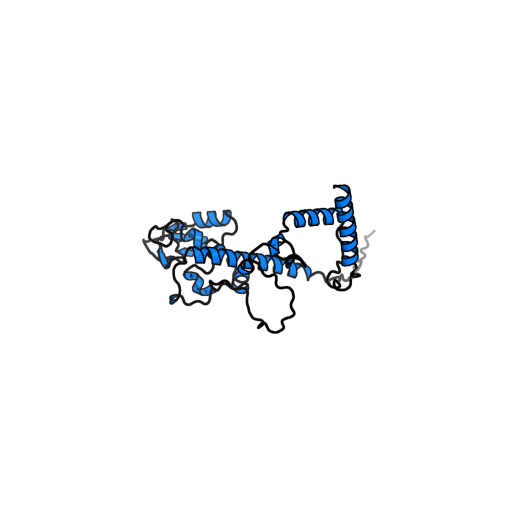.00 37.84 246 THR A N 1
ATOM 1931 C CA . THR A 1 246 ? -23.827 -21.308 -57.892 1.00 37.84 246 THR A CA 1
ATOM 1932 C C . THR A 1 246 ? -25.092 -21.972 -58.427 1.00 37.84 246 THR A C 1
ATOM 1934 O O . THR A 1 246 ? -25.027 -22.783 -59.347 1.00 37.84 246 THR A O 1
ATOM 1937 N N . GLN A 1 247 ? -26.251 -21.633 -57.860 1.00 38.34 247 GLN A N 1
ATOM 1938 C CA . GLN A 1 247 ? -27.549 -21.972 -58.443 1.00 38.34 247 GLN A CA 1
ATOM 1939 C C . GLN A 1 247 ? -27.850 -21.011 -59.602 1.00 38.34 247 GLN A C 1
ATOM 1941 O O . GLN A 1 247 ? -27.950 -19.800 -59.411 1.00 38.34 247 GLN A O 1
ATOM 1946 N N . GLN A 1 248 ? -27.981 -21.561 -60.810 1.00 37.12 248 GLN A N 1
ATOM 1947 C CA . GLN A 1 248 ? -28.544 -20.878 -61.974 1.00 37.12 248 GLN A CA 1
ATOM 1948 C C . GLN A 1 248 ? -30.073 -20.861 -61.867 1.00 37.12 248 GLN A C 1
ATOM 1950 O O . GLN A 1 248 ? -30.700 -21.914 -61.772 1.00 37.12 248 GLN A O 1
ATOM 1955 N N . ALA A 1 249 ? -30.662 -19.669 -61.942 1.00 37.59 249 ALA A N 1
ATOM 1956 C CA . ALA A 1 249 ? -32.077 -19.464 -62.222 1.00 37.59 249 ALA A CA 1
ATOM 1957 C C . ALA A 1 249 ? -32.204 -18.697 -63.546 1.00 37.59 249 ALA A C 1
ATOM 1959 O O . ALA A 1 249 ? -31.729 -17.569 -63.681 1.00 37.59 249 ALA A O 1
ATOM 1960 N N . THR A 1 250 ? -32.814 -19.346 -64.532 1.00 49.22 250 THR A N 1
ATOM 1961 C CA . THR A 1 250 ? -33.287 -18.772 -65.794 1.00 49.22 250 THR A CA 1
ATOM 1962 C C . THR A 1 250 ? -34.531 -17.909 -65.557 1.00 49.22 250 THR A C 1
ATOM 1964 O O . THR A 1 250 ? -35.398 -18.307 -64.778 1.00 49.22 250 THR A O 1
ATOM 1967 N N . PRO A 1 251 ? -34.700 -16.778 -66.265 1.00 51.22 251 PRO A N 1
ATOM 1968 C CA . PRO A 1 251 ? -36.007 -16.178 -66.456 1.00 51.22 251 PRO A CA 1
ATOM 1969 C C . PRO A 1 251 ? -36.564 -16.499 -67.847 1.00 51.22 251 PRO A C 1
ATOM 1971 O O . PRO A 1 251 ? -35.845 -16.612 -68.838 1.00 51.22 251 PRO A O 1
ATOM 1974 N N . GLN A 1 252 ? -37.883 -16.643 -67.870 1.00 39.38 252 GLN A N 1
ATOM 1975 C CA . GLN A 1 252 ? -38.733 -16.749 -69.046 1.00 39.38 252 GLN A CA 1
ATOM 1976 C C . GLN A 1 252 ? -38.693 -15.448 -69.863 1.00 39.38 252 GLN A C 1
ATOM 1978 O O . GLN A 1 252 ? -38.928 -14.380 -69.296 1.00 39.38 252 GLN A O 1
ATOM 1983 N N . HIS A 1 253 ? -38.448 -15.541 -71.172 1.00 40.66 253 HIS A N 1
ATOM 1984 C CA . HIS A 1 253 ? -39.441 -15.251 -72.216 1.00 40.66 253 HIS A CA 1
ATOM 1985 C C . HIS A 1 253 ? -38.941 -15.673 -73.600 1.00 40.66 253 HIS A C 1
ATOM 1987 O O . HIS A 1 253 ? -37.729 -15.508 -73.864 1.00 40.66 253 HIS A O 1
#

Sequence (253 aa):
MLHAKAMAVVVAYDIYLEACEGKLQGLADCRLNKPVSFYRFREKLAKQMLEYAPRHCRYLGDEKMRDTTSTPKAKRKRSRSPQRNNNRPADDELTTASGVSLDTFSSNNHGDRLCGFITPLLEHYESCNTMANKKKLNCVFCGKPAYQYCELCGKAVHKHPQEKIGNGRTSCFLHYHNTAAMGLARDDWKITGKRLKDWSYPTATEFEDNEQQMKRLLDEIGSRSSSNNSGTNSGGSSNNSHGSDTQQATPQH

pLDDT: mean 76.98, std 18.5, range [30.67, 95.06]

Organism: NCBI:txid568900